Protein AF-A0AB38PL13-F1 (afdb_monomer)

Secondary structure (DSSP, 8-state):
-EEEEETTEEEEE-SSGGGS-HHHHHHHHHHHHHHHTTSS-HHHHHHHHHHHHTT-SS-GGG--THHHHHHHHTGGGGGGGEEEEEETTEEEEEEP---SS-S-SEETTEE---STTTT--HHHHHHHHHHHHHHHHHHHTT--TTHHHHHHHHHHHH-EE-SS-------HHHHHHHHHHHHHHHHHHHHSPEEETTEEE--GGGTS--TT--TT-TTSHHHHTTTT-

Radius of gyration: 21.11 Å; Cα contacts (8 Å, |Δi|>4): 269; chains: 1; bounding box: 60×45×52 Å

Mean predicted aligned error: 8.81 Å

pLDDT: mean 84.99, std 15.82, range [32.75, 97.5]

Sequence (229 aa):
MKEITYNNQKKEIPDSLEELSPKEYYRYLELVLMMNAGEISPFQMRCKLLSCLLGMKHSLLLCLGEIQEELLAQLPALDGFFDITSQEGMMVYDARLKTGRNLLPAYKEWKGPGDMLSGITFGQFIECMGVMAEMERAREQGNEEDIGELISSIGRLLYKKQGPQETGTPPFPVCFHAYIFFLAVWELIYSVPISTNGKDIDFSILFEKSGRGNAGDNTGWVGISYDVA

Solvent-accessible surface area (backbone atoms only — not comparable to full-atom values): 13209 Å² total; per-residue (Å²): 110,40,83,42,65,56,90,94,34,84,44,76,38,62,39,41,72,88,62,40,51,49,70,55,42,54,51,48,43,50,44,48,52,37,36,75,70,64,76,35,52,64,68,54,39,52,41,46,49,55,18,55,71,71,69,47,96,54,52,45,87,74,48,68,67,70,62,26,56,47,49,61,71,47,51,75,62,54,49,58,47,36,52,74,45,78,55,99,89,41,81,43,69,42,75,63,74,76,46,74,60,54,62,60,40,55,56,94,53,33,38,41,37,48,49,65,66,39,85,58,50,71,68,50,51,53,51,45,51,52,48,52,54,49,49,52,51,30,57,80,70,67,45,65,83,55,47,64,56,50,32,41,49,35,13,44,66,53,36,44,48,61,67,97,60,67,74,76,71,63,59,65,61,56,6,50,46,44,40,42,41,51,50,32,38,52,52,44,47,56,73,46,60,50,72,53,99,90,41,72,44,66,50,39,72,59,68,54,76,71,84,85,60,66,98,80,67,51,84,42,57,79,36,50,66,62,74,76,110

Nearest PDB structures (foldseek):
  7m5t-assembly1_A  TM=4.693E-01  e=9.436E+00  synthetic construct

Foldseek 3Di:
DDWADAPNDIDDFDQALVPDALVLNLVLLVLLVCCVVVVDPPLQSLQVSLCVRVVHPDGLVPDDDPRSVRSSVCSVSHLNQFDWDADPNDIDTHGDQADQFQNPCDDDQKGFAGGQCHPQDPVLLVVLVVLVVVLVVCVVVVNPVCNQVSLQSLQLSGIFGHDPDRDDTPPSSSSNSSNNNSVNSVVCLQPFFDDDPNDTHNNVVLVPPPPDDPPPPLSRPVSVVVVVD

Structure (mmCIF, N/CA/C/O backbone):
data_AF-A0AB38PL13-F1
#
_entry.id   AF-A0AB38PL13-F1
#
loop_
_atom_site.group_PDB
_atom_site.id
_atom_site.type_symbol
_atom_site.label_atom_id
_atom_site.label_alt_id
_atom_site.label_comp_id
_atom_site.label_asym_id
_atom_site.label_entity_id
_atom_site.label_seq_id
_atom_site.pdbx_PDB_ins_code
_atom_site.Cartn_x
_atom_site.Cartn_y
_atom_site.Cartn_z
_atom_site.occupancy
_atom_site.B_iso_or_equiv
_atom_site.auth_seq_id
_atom_site.auth_comp_id
_atom_site.auth_asym_id
_atom_site.auth_atom_id
_atom_site.pdbx_PDB_model_num
ATOM 1 N N . MET A 1 1 ? -4.642 -12.798 11.210 1.00 92.06 1 MET A N 1
ATOM 2 C CA . MET A 1 1 ? -5.904 -12.234 11.730 1.00 92.06 1 MET A CA 1
ATOM 3 C C . MET A 1 1 ? -5.707 -11.935 13.202 1.00 92.06 1 MET A C 1
ATOM 5 O O . MET A 1 1 ? -5.015 -12.693 13.878 1.00 92.06 1 MET A O 1
ATOM 9 N N . LYS A 1 2 ? -6.308 -10.859 13.706 1.00 92.94 2 LYS A N 1
ATOM 10 C CA . LYS A 1 2 ? -6.209 -10.415 15.098 1.00 92.94 2 LYS A CA 1
ATOM 11 C C . LYS A 1 2 ? -7.591 -10.129 15.663 1.00 92.94 2 LYS A C 1
ATOM 13 O O . LYS A 1 2 ? -8.412 -9.493 15.008 1.00 92.94 2 LYS A O 1
ATOM 18 N N . GLU A 1 3 ? -7.848 -10.609 16.875 1.00 95.62 3 GLU A N 1
ATOM 19 C CA . GLU A 1 3 ? -9.118 -10.382 17.561 1.00 95.62 3 GLU A CA 1
ATOM 20 C C . GLU A 1 3 ? -9.113 -9.020 18.270 1.00 95.62 3 GLU A C 1
ATOM 22 O O . GLU A 1 3 ? -8.193 -8.705 19.026 1.00 95.62 3 GLU A O 1
ATOM 27 N N . ILE A 1 4 ? -10.169 -8.237 18.065 1.00 95.19 4 ILE A N 1
ATOM 28 C CA . ILE A 1 4 ? -10.442 -6.982 18.767 1.00 95.19 4 ILE A CA 1
ATOM 29 C C . ILE A 1 4 ? -11.849 -7.001 19.371 1.00 95.19 4 ILE A C 1
ATOM 31 O O . ILE A 1 4 ? -12.702 -7.807 18.986 1.00 95.19 4 ILE A O 1
ATOM 35 N N . THR A 1 5 ? -12.117 -6.082 20.294 1.00 93.12 5 THR A N 1
ATOM 36 C CA . THR A 1 5 ? -13.473 -5.831 20.796 1.00 93.12 5 THR A CA 1
ATOM 37 C C . THR A 1 5 ? -14.085 -4.640 20.061 1.00 93.12 5 THR A C 1
ATOM 39 O O . THR A 1 5 ? -13.460 -3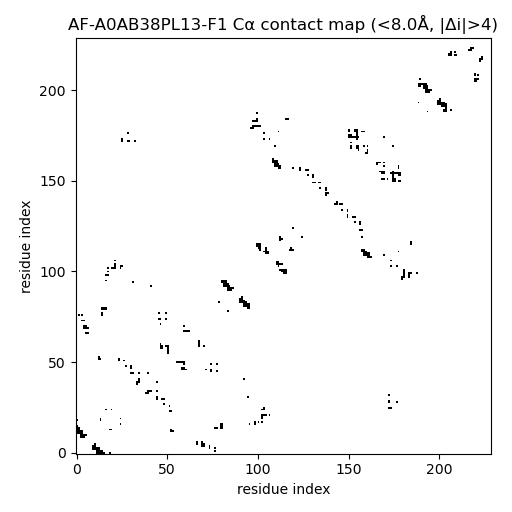.586 19.972 1.00 93.12 5 THR A O 1
ATOM 42 N N . TYR A 1 6 ? -15.299 -4.817 19.540 1.00 90.94 6 TYR A N 1
ATOM 43 C CA . TYR A 1 6 ? -16.124 -3.755 18.971 1.00 90.94 6 TYR A CA 1
ATOM 44 C C . TYR A 1 6 ? -17.591 -3.958 19.365 1.00 90.94 6 TYR A C 1
ATOM 46 O O . TYR A 1 6 ? -18.186 -4.994 19.056 1.00 90.94 6 TYR A O 1
ATOM 54 N N . ASN A 1 7 ? -18.182 -2.958 20.018 1.00 87.44 7 ASN A N 1
ATOM 55 C CA . ASN A 1 7 ? -19.547 -2.968 20.535 1.00 87.44 7 ASN A CA 1
ATOM 56 C C . ASN A 1 7 ? -19.803 -4.182 21.448 1.00 87.44 7 ASN A C 1
ATOM 58 O O . ASN A 1 7 ? -20.783 -4.911 21.268 1.00 87.44 7 ASN A O 1
ATOM 62 N N . ASN A 1 8 ? -18.876 -4.441 22.381 1.00 83.44 8 ASN A N 1
ATOM 63 C CA . ASN A 1 8 ? -18.875 -5.607 23.277 1.00 83.44 8 ASN A CA 1
ATOM 64 C C . ASN A 1 8 ? -18.881 -6.978 22.567 1.00 83.44 8 ASN A C 1
ATOM 66 O O . ASN A 1 8 ? -19.199 -8.000 23.176 1.00 83.44 8 ASN A O 1
ATOM 70 N N . GLN A 1 9 ? -18.528 -7.025 21.280 1.00 89.62 9 GLN A N 1
ATOM 71 C CA . GLN A 1 9 ? -18.389 -8.259 20.512 1.00 89.62 9 GLN A CA 1
ATOM 72 C C . GLN A 1 9 ? -16.948 -8.456 20.064 1.00 89.62 9 GLN A C 1
ATOM 74 O O . GLN A 1 9 ? -16.256 -7.501 19.714 1.00 89.62 9 GLN A O 1
ATOM 79 N N . LYS A 1 10 ? -16.514 -9.715 20.015 1.00 94.00 10 LYS A N 1
ATOM 80 C CA . LYS A 1 10 ? -15.242 -10.079 19.395 1.00 94.00 10 LYS A CA 1
ATOM 81 C C . LYS A 1 10 ? -15.364 -10.017 17.876 1.00 94.00 10 LYS A C 1
ATOM 83 O O . LYS A 1 10 ? -16.322 -10.540 17.300 1.00 94.00 10 LYS A O 1
ATOM 88 N N . LYS A 1 11 ? -14.414 -9.342 17.239 1.00 94.94 11 LYS A N 1
ATOM 89 C CA . LYS A 1 11 ? -14.285 -9.219 15.785 1.00 94.94 11 LYS A CA 1
ATOM 90 C C . LYS A 1 11 ? -12.859 -9.559 15.393 1.00 94.94 11 LYS A C 1
ATOM 92 O O . LYS A 1 11 ? -11.929 -9.155 16.080 1.00 94.94 11 LYS A O 1
ATOM 97 N N . GLU A 1 12 ? -12.696 -10.263 14.285 1.00 95.62 12 GLU A N 1
ATOM 98 C CA . GLU A 1 12 ? -11.381 -10.485 13.695 1.00 95.62 12 GLU A CA 1
ATOM 99 C C . GLU A 1 12 ? -11.117 -9.435 12.619 1.00 95.62 12 GLU A C 1
ATOM 101 O O . GLU A 1 12 ? -11.989 -9.147 11.798 1.00 95.62 12 GLU A O 1
ATOM 106 N N . ILE A 1 13 ? -9.910 -8.878 12.626 1.00 96.12 13 ILE A N 1
ATOM 107 C CA . ILE A 1 13 ? -9.406 -7.982 11.586 1.00 96.12 13 ILE A CA 1
ATOM 108 C C . ILE A 1 13 ? -8.089 -8.527 11.009 1.00 96.12 13 ILE A C 1
ATOM 110 O O . ILE A 1 13 ? -7.399 -9.295 11.688 1.00 96.12 13 ILE A O 1
ATOM 114 N N . PRO A 1 14 ? -7.717 -8.144 9.779 1.00 96.25 14 PRO A N 1
ATOM 115 C CA . PRO A 1 14 ? -6.387 -8.401 9.230 1.00 96.25 14 PRO A CA 1
ATOM 116 C C . PRO A 1 14 ? -5.269 -7.848 10.132 1.00 96.25 14 PRO A C 1
ATOM 118 O O . PRO A 1 14 ? -5.385 -6.735 10.644 1.00 96.25 14 PRO A O 1
ATOM 121 N N . ASP A 1 15 ? -4.196 -8.619 10.314 1.00 92.94 15 ASP A N 1
ATOM 122 C CA . ASP A 1 15 ? -3.007 -8.253 11.112 1.00 92.94 15 ASP A CA 1
ATOM 123 C C . ASP A 1 15 ? -1.818 -7.815 10.234 1.00 92.94 15 ASP A C 1
ATOM 125 O O . ASP A 1 15 ? -0.844 -7.238 10.714 1.00 92.94 15 ASP A O 1
ATOM 129 N N . SER A 1 16 ? -1.888 -8.075 8.926 1.00 92.06 16 SER A N 1
ATOM 130 C CA . SER A 1 16 ? -0.852 -7.711 7.958 1.00 92.06 16 SER A CA 1
ATOM 131 C C . SER A 1 16 ? -1.453 -7.324 6.605 1.00 92.06 16 SER A C 1
ATOM 133 O O . SER A 1 16 ? -2.630 -7.570 6.332 1.00 92.06 16 SER A O 1
ATOM 135 N N . LEU A 1 17 ? -0.633 -6.730 5.730 1.00 92.62 17 LEU A N 1
ATOM 136 C CA . LEU A 1 17 ? -1.045 -6.364 4.368 1.00 92.62 17 LEU A CA 1
ATOM 137 C C . LEU A 1 17 ? -1.529 -7.567 3.554 1.00 92.62 17 LEU A C 1
ATOM 139 O O . LEU A 1 17 ? -2.471 -7.437 2.781 1.00 92.62 17 LEU A O 1
ATOM 143 N N . GLU A 1 18 ? -0.895 -8.726 3.730 1.00 91.25 18 GLU A N 1
ATOM 144 C CA . GLU A 1 18 ? -1.172 -9.938 2.946 1.00 91.25 18 GLU A CA 1
ATOM 145 C C . GLU A 1 18 ? -2.524 -10.574 3.277 1.00 91.25 18 GLU A C 1
ATOM 147 O O . GLU A 1 18 ? -3.034 -11.387 2.508 1.00 91.25 18 GLU A O 1
ATOM 152 N N . GLU A 1 19 ? -3.110 -10.194 4.411 1.00 94.00 19 GLU A N 1
ATOM 153 C CA . GLU A 1 19 ? -4.439 -10.626 4.836 1.00 94.00 19 GLU A CA 1
ATOM 154 C C . GLU A 1 19 ? -5.555 -9.699 4.335 1.00 94.00 19 GLU A C 1
ATOM 156 O O . GLU A 1 19 ? -6.731 -10.045 4.448 1.00 94.00 19 GLU A O 1
ATOM 161 N N . LEU A 1 20 ? -5.217 -8.530 3.776 1.00 95.12 20 LEU A N 1
ATOM 162 C CA . LEU A 1 20 ? -6.203 -7.618 3.206 1.00 95.12 20 LEU A CA 1
ATOM 163 C C . LEU A 1 20 ? -6.782 -8.202 1.915 1.00 95.12 20 LEU A C 1
ATOM 165 O O . LEU A 1 20 ? -6.060 -8.625 1.011 1.00 95.12 20 LEU A O 1
ATOM 169 N N . SER A 1 21 ? -8.103 -8.129 1.765 1.00 93.88 21 SER A N 1
ATOM 170 C CA . SER A 1 21 ? -8.720 -8.323 0.454 1.00 93.88 21 SER A CA 1
ATOM 171 C C . SER A 1 21 ? -8.281 -7.213 -0.517 1.00 93.88 21 SER A C 1
ATOM 173 O O . SER A 1 21 ? -7.987 -6.097 -0.080 1.00 93.88 21 SER A O 1
ATOM 175 N N . PRO A 1 22 ? -8.334 -7.424 -1.848 1.00 94.69 22 PRO A N 1
ATOM 176 C CA . PRO A 1 22 ? -7.968 -6.384 -2.817 1.00 94.69 22 PRO A CA 1
ATOM 177 C C . PRO A 1 22 ? -8.734 -5.065 -2.633 1.00 94.69 22 PRO A C 1
ATOM 179 O O . PRO A 1 22 ? -8.213 -3.981 -2.887 1.00 94.69 22 PRO A O 1
ATOM 182 N N . LYS A 1 23 ? -9.983 -5.140 -2.151 1.00 94.06 23 LYS A N 1
ATOM 183 C CA . LYS A 1 23 ? -10.803 -3.963 -1.845 1.00 94.06 23 LYS A CA 1
ATOM 184 C C . LYS A 1 23 ? -10.277 -3.202 -0.625 1.00 94.06 23 LYS A C 1
ATOM 186 O O . LYS A 1 23 ? -10.226 -1.974 -0.656 1.00 94.06 23 LYS A O 1
ATOM 191 N N . GLU A 1 24 ? -9.920 -3.912 0.440 1.00 95.56 24 GLU A N 1
ATOM 192 C CA . GLU A 1 24 ? -9.360 -3.309 1.653 1.00 95.56 24 GLU A CA 1
ATOM 193 C C . GLU A 1 24 ? -7.959 -2.761 1.394 1.00 95.56 24 GLU A C 1
ATOM 195 O O . GLU A 1 24 ? -7.660 -1.650 1.820 1.00 95.56 24 GLU A O 1
ATOM 200 N N . TYR A 1 25 ? -7.139 -3.474 0.620 1.00 96.75 25 TYR A N 1
ATOM 201 C CA . TYR A 1 25 ? -5.817 -3.016 0.212 1.00 96.75 25 TYR A CA 1
ATOM 202 C C . TYR A 1 25 ? -5.882 -1.758 -0.662 1.00 96.75 25 TYR A C 1
ATOM 204 O O . TYR A 1 25 ? -5.165 -0.795 -0.404 1.00 96.75 25 TYR A O 1
ATOM 212 N N . TYR A 1 26 ? -6.804 -1.688 -1.629 1.00 96.62 26 TYR A N 1
ATOM 213 C CA . TYR A 1 26 ? -7.026 -0.452 -2.386 1.00 96.62 26 TYR A CA 1
ATOM 214 C C . TYR A 1 26 ? -7.368 0.724 -1.458 1.00 96.62 26 TYR A C 1
ATOM 216 O O . TYR A 1 26 ? -6.830 1.819 -1.611 1.00 96.62 26 TYR A O 1
ATOM 224 N N . ARG A 1 27 ? -8.223 0.493 -0.453 1.00 96.00 27 ARG A N 1
ATOM 225 C CA . ARG A 1 27 ? -8.560 1.522 0.537 1.00 96.00 27 ARG A CA 1
ATOM 226 C C . ARG A 1 27 ? -7.366 1.894 1.417 1.00 96.00 27 ARG A C 1
ATOM 228 O O . ARG A 1 27 ? -7.208 3.065 1.745 1.00 96.00 27 ARG A O 1
ATOM 235 N N . TYR A 1 28 ? -6.530 0.926 1.781 1.00 97.25 28 TYR A N 1
ATOM 236 C CA . TYR A 1 28 ? -5.279 1.161 2.494 1.00 97.25 28 TYR A CA 1
ATOM 237 C C . TYR A 1 28 ? -4.355 2.089 1.694 1.00 97.25 28 TYR A C 1
ATOM 239 O O . TYR A 1 28 ? -3.900 3.088 2.240 1.00 97.25 28 TYR A O 1
ATOM 247 N N . LEU A 1 29 ? -4.169 1.844 0.392 1.00 97.44 29 LEU A N 1
ATOM 248 C CA . LEU A 1 29 ? -3.355 2.698 -0.483 1.00 97.44 29 LEU A CA 1
ATOM 249 C C . LEU A 1 29 ? -3.866 4.138 -0.553 1.00 97.44 29 LEU A C 1
ATOM 251 O O . LEU A 1 29 ? -3.065 5.065 -0.504 1.00 97.44 29 LEU A O 1
ATOM 255 N N . GLU A 1 30 ? -5.184 4.345 -0.628 1.00 97.06 30 GLU A N 1
ATOM 256 C CA . GLU A 1 30 ? -5.756 5.697 -0.565 1.00 97.06 30 GLU A CA 1
ATOM 257 C C . GLU A 1 30 ? -5.371 6.403 0.742 1.00 97.06 30 GLU A C 1
ATOM 259 O O . GLU A 1 30 ? -4.975 7.564 0.718 1.00 97.06 30 GLU A O 1
ATOM 264 N N . LEU A 1 31 ? -5.443 5.704 1.879 1.00 97.12 31 LEU A N 1
ATOM 265 C CA . LEU A 1 31 ? -5.064 6.273 3.174 1.00 97.12 31 LEU A CA 1
ATOM 266 C C . LEU A 1 31 ? -3.562 6.566 3.266 1.00 97.12 31 LEU A C 1
ATOM 268 O O . LEU A 1 31 ? -3.193 7.599 3.817 1.00 97.12 31 LEU A O 1
ATOM 272 N N . VAL A 1 32 ? -2.712 5.701 2.709 1.00 96.69 32 VAL A N 1
ATOM 273 C CA . VAL A 1 32 ? -1.262 5.938 2.628 1.00 96.69 32 VAL A CA 1
ATOM 274 C C . VAL A 1 32 ? -0.966 7.185 1.807 1.00 96.69 32 VAL A C 1
ATOM 276 O O . VAL A 1 32 ? -0.194 8.030 2.244 1.00 96.69 32 VAL A O 1
ATOM 279 N N . LEU A 1 33 ? -1.604 7.337 0.646 1.00 95.75 33 LEU A N 1
ATOM 280 C CA . LEU A 1 33 ? -1.422 8.510 -0.207 1.00 95.75 33 LEU A CA 1
ATOM 281 C C . LEU A 1 33 ? -1.844 9.801 0.505 1.00 95.75 33 LEU A C 1
ATOM 283 O O . LEU A 1 33 ? -1.098 10.775 0.476 1.00 95.75 33 LEU A O 1
ATOM 287 N N . MET A 1 34 ? -2.982 9.790 1.206 1.00 96.50 34 MET A N 1
ATOM 288 C CA . MET A 1 34 ? -3.416 10.927 2.030 1.00 96.50 34 MET A CA 1
ATOM 289 C C . MET A 1 34 ? -2.423 11.231 3.163 1.00 96.50 34 MET A C 1
ATOM 291 O O . MET A 1 34 ? -2.182 12.396 3.474 1.00 96.50 34 MET A O 1
ATOM 295 N N . MET A 1 35 ? -1.854 10.200 3.798 1.00 95.31 35 MET A N 1
ATOM 296 C CA . MET A 1 35 ? -0.867 10.380 4.867 1.00 95.31 35 MET A CA 1
ATOM 297 C C . MET A 1 35 ? 0.436 10.976 4.324 1.00 95.31 35 MET A C 1
ATOM 299 O O . MET A 1 35 ? 0.947 11.937 4.891 1.00 95.31 35 MET A O 1
ATOM 303 N N . ASN A 1 36 ? 0.927 10.468 3.191 1.00 91.50 36 ASN A N 1
ATOM 304 C CA . ASN A 1 36 ? 2.137 10.959 2.529 1.00 91.50 36 ASN A CA 1
ATOM 305 C C . ASN A 1 36 ? 1.982 12.400 2.021 1.00 91.50 36 ASN A C 1
ATOM 307 O O . ASN A 1 36 ? 2.941 13.162 2.045 1.00 91.50 36 ASN A O 1
ATOM 311 N N . ALA A 1 37 ? 0.774 12.789 1.604 1.00 91.50 37 ALA A N 1
ATOM 312 C CA . ALA A 1 37 ? 0.447 14.165 1.231 1.00 91.50 37 ALA A CA 1
ATOM 313 C C . ALA A 1 37 ? 0.284 15.110 2.442 1.00 91.50 37 ALA A C 1
ATOM 315 O O . ALA A 1 37 ? 0.024 16.299 2.268 1.00 91.50 37 ALA A O 1
ATOM 316 N N . GLY A 1 38 ? 0.395 14.602 3.676 1.00 93.75 38 GLY A N 1
ATOM 317 C CA . GLY A 1 38 ? 0.190 15.379 4.900 1.00 93.75 38 GLY A CA 1
ATOM 318 C C . GLY A 1 38 ? -1.272 15.751 5.172 1.00 93.75 38 GLY A C 1
ATOM 319 O O . GLY A 1 38 ? -1.547 16.530 6.083 1.00 93.75 38 GLY A O 1
ATOM 320 N N . GLU A 1 39 ? -2.226 15.194 4.419 1.00 96.44 39 GLU A N 1
ATOM 321 C CA . GLU A 1 39 ? -3.659 15.459 4.593 1.00 96.44 39 GLU A CA 1
ATOM 322 C C . GLU A 1 39 ? -4.217 14.802 5.859 1.00 96.44 39 GLU A C 1
ATOM 324 O O . GLU A 1 39 ? -5.188 15.289 6.446 1.00 96.44 39 GLU A O 1
ATOM 329 N N . ILE A 1 40 ? -3.629 13.672 6.267 1.00 95.69 40 ILE A N 1
ATOM 330 C CA . ILE A 1 40 ? -3.992 12.961 7.492 1.00 95.69 40 ILE A CA 1
ATOM 331 C C . ILE A 1 40 ? -2.753 12.575 8.295 1.00 95.69 40 ILE A C 1
ATOM 333 O O . ILE A 1 40 ? -1.736 12.168 7.745 1.00 95.69 40 ILE A O 1
ATOM 337 N N . SER A 1 41 ? -2.857 12.644 9.620 1.00 94.69 41 SER A N 1
ATOM 338 C CA . SER A 1 41 ? -1.810 12.140 10.511 1.00 94.69 41 SER A CA 1
ATOM 339 C C . SER A 1 41 ? -1.819 10.607 10.587 1.00 94.69 41 SER A C 1
ATOM 341 O O . SER A 1 41 ? -2.858 9.987 10.326 1.00 94.69 41 SER A O 1
ATOM 343 N N . PRO A 1 42 ? -0.734 9.965 11.058 1.00 94.25 42 PRO A N 1
ATOM 344 C CA . PRO A 1 42 ? -0.731 8.519 11.280 1.00 94.25 42 PRO A CA 1
ATOM 345 C C . PRO A 1 42 ? -1.839 8.042 12.227 1.00 94.25 42 PRO A C 1
ATOM 347 O O . PRO A 1 42 ? -2.455 6.998 12.015 1.00 94.25 42 PRO A O 1
ATOM 350 N N . PHE A 1 43 ? -2.180 8.843 13.240 1.00 94.44 43 PHE A N 1
ATOM 351 C CA . PHE A 1 43 ? -3.322 8.565 14.112 1.00 94.44 43 PHE A CA 1
ATOM 352 C C . PHE A 1 43 ? -4.649 8.559 13.338 1.00 94.44 43 PHE A C 1
ATOM 354 O O . PHE A 1 43 ? -5.452 7.632 13.472 1.00 94.44 43 PHE A O 1
ATOM 361 N N . GLN A 1 44 ? -4.880 9.566 12.490 1.00 95.00 44 GLN A N 1
ATOM 362 C CA . GLN A 1 44 ? -6.081 9.637 11.656 1.00 95.00 44 GLN A CA 1
ATOM 363 C C . GLN A 1 44 ? -6.126 8.505 10.623 1.00 95.00 44 GLN A C 1
ATOM 365 O O . GLN A 1 44 ? -7.204 7.954 10.389 1.00 95.00 44 GLN A O 1
ATOM 370 N N . MET A 1 45 ? -4.981 8.126 10.047 1.00 95.19 45 MET A N 1
ATOM 371 C CA . MET A 1 45 ? -4.860 6.967 9.163 1.00 95.19 45 MET A CA 1
ATOM 372 C C . MET A 1 45 ? -5.282 5.685 9.882 1.00 95.19 45 MET A C 1
ATOM 374 O O . MET A 1 45 ? -6.163 4.986 9.385 1.00 95.19 45 MET A O 1
ATOM 378 N N . ARG A 1 46 ? -4.740 5.408 11.076 1.00 95.44 46 ARG A N 1
ATOM 379 C CA . ARG A 1 46 ? -5.118 4.236 11.888 1.00 95.44 46 ARG A CA 1
ATOM 380 C C . ARG A 1 46 ? -6.609 4.228 12.215 1.00 95.44 46 ARG A C 1
ATOM 382 O O . ARG A 1 46 ? -7.267 3.204 12.053 1.00 95.44 46 ARG A O 1
ATOM 389 N N . CYS A 1 47 ? -7.172 5.378 12.585 1.00 95.56 47 CYS A N 1
ATOM 390 C CA . CYS A 1 47 ? -8.603 5.487 12.860 1.00 95.56 47 CYS A CA 1
ATOM 391 C C . CYS A 1 47 ? -9.458 5.159 11.627 1.00 95.56 47 CYS A C 1
ATOM 393 O O . CYS A 1 47 ? -10.425 4.397 11.704 1.00 95.56 47 CYS A O 1
ATOM 395 N N . LYS A 1 48 ? -9.101 5.723 10.467 1.00 95.69 48 LYS A N 1
ATOM 396 C CA . LYS A 1 48 ? -9.802 5.468 9.203 1.00 95.69 48 LYS A CA 1
ATOM 397 C C . LYS A 1 48 ? -9.651 4.013 8.764 1.00 95.69 48 LYS A C 1
ATOM 399 O O . LYS A 1 48 ? -10.644 3.435 8.328 1.00 95.69 48 LYS A O 1
ATOM 404 N N . LEU A 1 49 ? -8.465 3.422 8.913 1.00 96.06 49 LEU A N 1
ATOM 405 C CA . LEU A 1 49 ? -8.201 2.026 8.572 1.00 96.06 49 LEU A CA 1
ATOM 406 C C . LEU A 1 49 ? -9.048 1.083 9.429 1.00 96.06 49 LEU A C 1
ATOM 408 O O . LEU A 1 49 ? -9.794 0.288 8.868 1.00 96.06 49 LEU A O 1
ATOM 412 N N . LEU A 1 50 ? -9.035 1.238 10.759 1.00 96.38 50 LEU A N 1
ATOM 413 C CA . LEU A 1 50 ? -9.854 0.420 11.662 1.00 96.38 50 LEU A CA 1
ATOM 414 C C . LEU A 1 50 ? -11.346 0.517 11.315 1.00 96.38 50 LEU A C 1
ATOM 416 O O . LEU A 1 50 ? -12.042 -0.493 11.243 1.00 96.38 50 LEU A O 1
ATOM 420 N N . SER A 1 51 ? -11.821 1.730 11.016 1.00 95.00 51 SER A N 1
ATOM 421 C CA . SER A 1 51 ? -13.209 1.950 10.590 1.00 95.00 51 SER A CA 1
ATOM 422 C C . SER A 1 51 ? -13.543 1.191 9.300 1.00 95.00 51 SER A C 1
ATOM 424 O O . SER A 1 51 ? -14.634 0.635 9.175 1.00 95.00 51 SER A O 1
ATOM 426 N N . CYS A 1 52 ? -12.605 1.147 8.345 1.00 94.06 52 CYS A N 1
ATOM 427 C CA . CYS A 1 52 ? -12.771 0.413 7.090 1.00 94.06 52 CYS A CA 1
ATOM 428 C C . CYS A 1 52 ? -12.800 -1.104 7.319 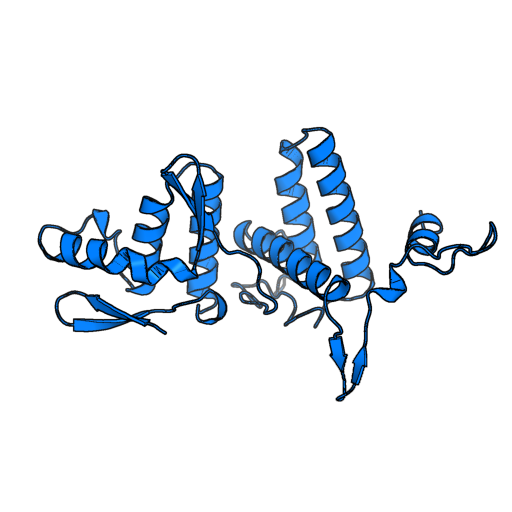1.00 94.06 52 CYS A C 1
ATOM 430 O O . CYS A 1 52 ? -13.694 -1.761 6.789 1.00 94.06 52 CYS A O 1
ATOM 432 N N . LEU A 1 53 ? -11.882 -1.638 8.132 1.00 95.38 53 LEU A N 1
ATOM 433 C CA . LEU A 1 53 ? -11.802 -3.073 8.446 1.00 95.38 53 LEU A CA 1
ATOM 434 C C . LEU A 1 53 ? -13.035 -3.570 9.215 1.00 95.38 53 LEU A C 1
ATOM 436 O O . LEU A 1 53 ? -13.463 -4.705 9.043 1.00 95.38 53 LEU A O 1
ATOM 440 N N . LEU A 1 54 ? -13.663 -2.703 10.012 1.00 94.06 54 LEU A N 1
ATOM 441 C CA . LEU A 1 54 ? -14.918 -3.010 10.706 1.00 94.06 54 LEU A CA 1
ATOM 442 C C . LEU A 1 54 ? -16.175 -2.791 9.851 1.00 94.06 54 LEU A C 1
ATOM 444 O O . LEU A 1 54 ? -17.289 -2.995 10.335 1.00 94.06 54 LEU A O 1
ATOM 448 N N . GLY A 1 55 ? -16.031 -2.360 8.593 1.00 91.94 55 GLY A N 1
ATOM 449 C CA . GLY A 1 55 ? -17.163 -2.087 7.705 1.00 91.94 55 GLY A CA 1
ATOM 450 C C . GLY A 1 55 ? -18.042 -0.919 8.168 1.00 91.94 55 GLY A C 1
ATOM 451 O O . GLY A 1 55 ? -19.233 -0.868 7.848 1.00 91.94 55 GLY A O 1
ATOM 452 N N . MET A 1 56 ? -17.485 0.019 8.938 1.00 91.38 56 MET A N 1
ATOM 453 C CA . MET A 1 56 ? -18.216 1.176 9.449 1.00 91.38 56 MET A CA 1
ATOM 454 C C . MET A 1 56 ? -18.545 2.155 8.315 1.00 91.38 56 MET A C 1
ATOM 456 O O . MET A 1 56 ? -17.739 2.405 7.420 1.00 91.38 56 MET A O 1
ATOM 460 N N . LYS A 1 57 ? -19.734 2.771 8.370 1.00 84.56 57 LYS A N 1
ATOM 461 C CA . LYS A 1 57 ? -20.151 3.800 7.394 1.00 84.56 57 LYS A CA 1
ATOM 462 C C . LYS A 1 57 ? -19.413 5.129 7.567 1.00 84.56 57 LYS A C 1
ATOM 464 O O . LYS A 1 57 ? -19.314 5.914 6.627 1.00 84.56 57 LYS A O 1
ATOM 469 N N . HIS A 1 58 ? -18.938 5.391 8.778 1.00 81.69 58 HIS A N 1
ATOM 470 C CA . HIS A 1 58 ? -18.323 6.645 9.186 1.00 81.69 58 HIS A CA 1
ATOM 471 C C . HIS A 1 58 ? -17.039 6.359 9.964 1.00 81.69 58 HIS A C 1
ATOM 473 O O . HIS A 1 58 ? -16.866 5.265 10.498 1.00 81.69 58 HIS A O 1
ATOM 479 N N . SER A 1 59 ? -16.147 7.350 10.021 1.00 82.62 59 SER A N 1
ATOM 480 C CA . SER A 1 59 ? -14.937 7.275 10.845 1.00 82.62 59 SER A CA 1
ATOM 481 C C . SER A 1 59 ? -15.301 7.001 12.302 1.00 82.62 59 SER A C 1
ATOM 483 O O . SER A 1 59 ? -16.230 7.623 12.816 1.00 82.62 59 SER A O 1
ATOM 485 N N . LEU A 1 60 ? -14.521 6.168 12.989 1.00 89.56 60 LEU A N 1
ATOM 486 C CA . LEU A 1 60 ? -14.652 5.939 14.429 1.00 89.56 60 LEU A CA 1
ATOM 487 C C . LEU A 1 60 ? -14.526 7.226 15.248 1.00 89.56 60 LEU A C 1
ATOM 489 O O . LEU A 1 60 ? -15.051 7.309 16.349 1.00 89.56 60 LEU A O 1
ATOM 493 N N . LEU A 1 61 ? -13.885 8.265 14.697 1.00 88.38 61 LEU A N 1
ATOM 494 C CA . LEU A 1 61 ? -13.811 9.582 15.339 1.00 88.38 61 LEU A CA 1
ATOM 495 C C . LEU A 1 61 ? -15.177 10.281 15.446 1.00 88.38 61 LEU A C 1
ATOM 497 O O . LEU A 1 61 ? -15.295 11.265 16.165 1.00 88.38 61 LEU A O 1
ATOM 501 N N . LEU A 1 62 ? -16.185 9.796 14.717 1.00 87.38 62 LEU A N 1
ATOM 502 C CA . LEU A 1 62 ? -17.570 10.263 14.788 1.00 87.38 62 LEU A CA 1
ATOM 503 C C . LEU A 1 62 ? -18.433 9.391 15.715 1.00 87.38 62 LEU A C 1
ATOM 505 O O . LEU A 1 62 ? -19.614 9.685 15.895 1.00 87.38 62 LEU A O 1
ATOM 509 N N . CYS A 1 63 ? -17.879 8.315 16.284 1.00 86.38 63 CYS A N 1
ATOM 510 C CA . CYS A 1 63 ? -18.542 7.570 17.349 1.00 86.38 63 CYS A CA 1
ATOM 511 C C . CYS A 1 63 ? -18.589 8.415 18.626 1.00 86.38 63 CYS A C 1
ATOM 513 O O . CYS A 1 63 ? -17.728 9.260 18.851 1.00 86.38 63 CYS A O 1
ATOM 515 N N . LEU A 1 64 ? -19.602 8.178 19.460 1.00 81.50 64 LEU A N 1
ATOM 516 C CA . LEU A 1 64 ? -19.801 8.901 20.713 1.00 81.50 64 LEU A CA 1
ATOM 517 C C . LEU A 1 64 ? -19.554 7.979 21.909 1.00 81.50 64 LEU A C 1
ATOM 519 O O . LEU A 1 64 ? -19.961 6.815 21.889 1.00 81.50 64 LEU A O 1
ATOM 523 N N . GLY A 1 65 ? -18.948 8.538 22.958 1.00 86.12 65 GLY A N 1
ATOM 524 C CA . GLY A 1 65 ? -18.825 7.908 24.272 1.00 86.12 65 GLY A CA 1
ATOM 525 C C . GLY A 1 65 ? -18.002 6.620 24.266 1.00 86.12 65 GLY A C 1
ATOM 526 O O . GLY A 1 65 ? -16.970 6.528 23.604 1.00 86.12 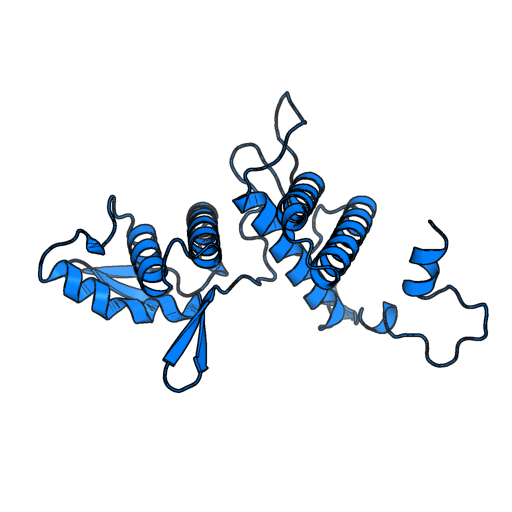65 GLY A O 1
ATOM 527 N N . GLU A 1 66 ? -18.491 5.616 24.991 1.00 88.25 66 GLU A N 1
ATOM 528 C CA . GLU A 1 66 ? -17.783 4.361 25.288 1.00 88.25 66 GLU A CA 1
ATOM 529 C C . GLU A 1 66 ? -17.318 3.601 24.035 1.00 88.25 66 GLU A C 1
ATOM 531 O O . GLU A 1 66 ? -16.243 3.010 24.033 1.00 88.25 66 GLU A O 1
ATOM 536 N N . ILE A 1 67 ? -18.078 3.662 22.935 1.00 87.75 67 ILE A N 1
ATOM 537 C CA . ILE A 1 67 ? -17.710 2.987 21.677 1.00 87.75 67 ILE A CA 1
ATOM 538 C C . ILE A 1 67 ? -16.441 3.601 21.077 1.00 87.75 67 ILE A C 1
ATOM 540 O O . ILE A 1 67 ? -15.611 2.892 20.509 1.00 87.75 67 ILE A O 1
ATOM 544 N N . GLN A 1 68 ? -16.286 4.922 21.178 1.00 92.81 68 GLN A N 1
ATOM 545 C CA . GLN A 1 68 ? -15.095 5.591 20.671 1.00 92.81 68 GLN A CA 1
ATOM 546 C C . GLN A 1 68 ? -13.872 5.214 21.508 1.00 92.81 68 GLN A C 1
ATOM 548 O O . GLN A 1 68 ? -12.835 4.881 20.941 1.00 92.81 68 GLN A O 1
ATOM 553 N N . GLU A 1 69 ? -13.997 5.226 22.836 1.00 92.25 69 GLU A N 1
ATOM 554 C CA . GLU A 1 69 ? -12.916 4.846 23.751 1.00 92.25 69 GLU A CA 1
ATOM 555 C C . GLU A 1 69 ? -12.487 3.387 23.554 1.00 92.25 69 GLU A C 1
ATOM 557 O O . GLU A 1 69 ? -11.290 3.110 23.455 1.00 92.25 69 GLU A O 1
ATOM 562 N N . GLU A 1 70 ? -13.451 2.472 23.400 1.00 93.12 70 GLU A N 1
ATOM 563 C CA . GLU A 1 70 ? -13.193 1.063 23.098 1.00 93.12 70 GLU A CA 1
ATOM 564 C C . GLU A 1 70 ? -12.380 0.921 21.807 1.00 93.12 70 GLU A C 1
ATOM 566 O O . GLU A 1 70 ? -11.330 0.283 21.809 1.00 93.12 70 GLU A O 1
ATOM 571 N N . LEU A 1 71 ? -12.808 1.560 20.714 1.00 94.38 71 LEU A N 1
ATOM 572 C CA . LEU A 1 71 ? -12.116 1.474 19.426 1.00 94.38 71 LEU A CA 1
ATOM 573 C C . LEU A 1 71 ? -10.733 2.136 19.443 1.00 94.38 71 LEU A C 1
ATOM 575 O O . LEU A 1 71 ? -9.801 1.620 18.824 1.00 94.38 71 LEU A O 1
ATOM 579 N N . LEU A 1 72 ? -10.573 3.253 20.157 1.00 95.38 72 LEU A N 1
ATOM 580 C CA . LEU A 1 72 ? -9.275 3.908 20.318 1.00 95.38 72 LEU A CA 1
ATOM 581 C C . LEU A 1 72 ? -8.284 3.016 21.079 1.00 95.38 72 LEU A C 1
ATOM 583 O O . LEU A 1 72 ? -7.113 2.949 20.702 1.00 95.38 72 LEU A O 1
ATOM 587 N N . ALA A 1 73 ? -8.748 2.272 22.086 1.00 94.88 73 ALA A N 1
ATOM 588 C CA . ALA A 1 73 ? -7.923 1.307 22.811 1.00 94.88 73 ALA A CA 1
ATOM 589 C C . ALA A 1 73 ? -7.463 0.127 21.932 1.00 94.88 73 ALA A C 1
ATOM 591 O O . ALA A 1 73 ? -6.442 -0.492 22.227 1.00 94.88 73 ALA A O 1
ATOM 592 N N . GLN A 1 74 ? -8.170 -0.161 20.832 1.00 95.31 74 GLN A N 1
ATOM 593 C CA . GLN A 1 74 ? -7.816 -1.221 19.881 1.00 95.31 74 GLN A CA 1
ATOM 594 C C . GLN A 1 74 ? -6.832 -0.775 18.795 1.00 95.31 74 GLN A C 1
ATOM 596 O O . GLN A 1 74 ? -6.377 -1.614 18.020 1.00 95.31 74 GLN A O 1
ATOM 601 N N . LEU A 1 75 ? -6.460 0.509 18.702 1.00 95.12 75 LEU A N 1
ATOM 602 C CA . LEU A 1 75 ? -5.541 0.971 17.655 1.00 95.12 75 LEU A CA 1
ATOM 603 C C . LEU A 1 75 ? -4.212 0.197 17.585 1.00 95.12 75 LEU A C 1
ATOM 605 O O . LEU A 1 75 ? -3.748 0.003 16.456 1.00 95.12 75 LEU A O 1
ATOM 609 N N . PRO A 1 76 ? -3.585 -0.268 18.691 1.00 94.94 76 PRO A N 1
ATOM 610 C CA . PRO A 1 76 ? -2.377 -1.107 18.635 1.00 94.94 76 PRO A CA 1
ATOM 611 C C . PRO A 1 76 ? -2.559 -2.418 17.856 1.00 94.94 76 PRO A C 1
ATOM 613 O O . PRO A 1 76 ? -1.594 -3.046 17.426 1.00 94.94 76 PRO A O 1
ATOM 616 N N . ALA A 1 77 ? -3.802 -2.845 17.611 1.00 95.06 77 ALA A N 1
ATOM 617 C CA . ALA A 1 77 ? -4.073 -3.967 16.724 1.00 95.06 77 ALA A CA 1
ATOM 618 C C . ALA A 1 77 ? -3.612 -3.710 15.279 1.00 95.06 77 ALA A C 1
ATOM 620 O O . ALA A 1 77 ? -3.338 -4.667 14.570 1.00 95.06 77 ALA A O 1
ATOM 621 N N . LEU A 1 78 ? -3.462 -2.445 14.872 1.00 95.56 78 LEU A N 1
ATOM 622 C CA . LEU A 1 78 ? -3.036 -2.048 13.530 1.00 95.56 78 LEU A CA 1
ATOM 623 C C . LEU A 1 78 ? -1.524 -1.846 13.373 1.00 95.56 78 LEU A C 1
ATOM 625 O O . LEU A 1 78 ? -1.086 -1.429 12.303 1.00 95.56 78 LEU A O 1
ATOM 629 N N . ASP A 1 79 ? -0.719 -2.103 14.403 1.00 93.94 79 ASP A N 1
ATOM 630 C CA . ASP A 1 79 ? 0.722 -1.828 14.347 1.00 93.94 79 ASP A CA 1
ATOM 631 C C . ASP A 1 79 ? 1.434 -2.635 13.237 1.00 93.94 79 ASP A C 1
ATOM 633 O O . ASP A 1 79 ? 2.420 -2.166 12.683 1.00 93.94 79 ASP A O 1
ATOM 637 N N . GLY A 1 80 ? 0.890 -3.786 12.814 1.00 92.81 80 GLY A N 1
ATOM 638 C CA . GLY A 1 80 ? 1.415 -4.590 11.697 1.00 92.81 80 GLY A CA 1
ATOM 639 C C . GLY A 1 80 ? 1.348 -3.926 10.309 1.00 92.81 80 GLY A C 1
ATOM 640 O O . GLY A 1 80 ? 1.992 -4.399 9.368 1.00 92.81 80 GLY A O 1
ATOM 641 N N . PHE A 1 81 ? 0.613 -2.817 10.178 1.00 95.50 81 PHE A N 1
ATOM 642 C CA . PHE A 1 81 ? 0.511 -2.015 8.952 1.00 95.50 81 PHE A CA 1
ATOM 643 C C . PHE A 1 81 ? 1.528 -0.871 8.878 1.00 95.50 81 PHE A C 1
ATOM 645 O O . PHE A 1 81 ? 1.515 -0.116 7.900 1.00 95.50 81 PHE A O 1
ATOM 652 N N . PHE A 1 82 ? 2.372 -0.723 9.901 1.00 94.94 82 PHE A N 1
ATOM 653 C CA . PHE A 1 82 ? 3.335 0.362 10.010 1.00 94.94 82 PHE A CA 1
ATOM 654 C C . PHE A 1 82 ? 4.712 -0.162 10.409 1.00 94.94 82 PHE A C 1
ATOM 656 O O . PHE A 1 82 ? 4.844 -1.108 11.186 1.00 94.94 82 PHE A O 1
ATOM 663 N N . ASP A 1 83 ? 5.744 0.499 9.911 1.00 92.44 83 ASP A N 1
ATOM 664 C CA . ASP A 1 83 ? 7.087 0.410 10.450 1.00 92.44 83 ASP A CA 1
ATOM 665 C C . ASP A 1 83 ? 7.223 1.522 11.496 1.00 92.44 83 ASP A C 1
ATOM 667 O O . ASP A 1 83 ? 7.171 2.715 11.196 1.00 92.44 83 ASP A O 1
ATOM 671 N N . ILE A 1 84 ? 7.272 1.112 12.764 1.00 93.06 84 ILE A N 1
ATOM 672 C CA . ILE A 1 84 ? 7.184 2.017 13.911 1.00 93.06 84 ILE A CA 1
ATOM 673 C C . ILE A 1 84 ? 8.587 2.245 14.464 1.00 93.06 84 ILE A C 1
ATOM 675 O O . ILE A 1 84 ? 9.228 1.311 14.951 1.00 93.06 84 ILE A O 1
ATOM 679 N N . THR A 1 85 ? 9.056 3.490 14.422 1.00 92.50 85 THR A N 1
ATOM 680 C CA . THR A 1 85 ? 10.365 3.884 14.959 1.00 92.50 85 THR A CA 1
ATOM 681 C C . THR A 1 85 ? 10.215 4.940 16.050 1.00 92.50 85 THR A C 1
ATOM 683 O O . THR A 1 85 ? 9.208 5.638 16.127 1.00 92.50 85 THR A O 1
ATOM 686 N N . SER A 1 86 ? 11.203 5.037 16.942 1.00 90.94 86 SER A N 1
ATOM 687 C CA . SER A 1 86 ? 11.260 6.090 17.961 1.00 90.94 86 SER A CA 1
ATOM 688 C C . SER A 1 86 ? 12.346 7.085 17.578 1.00 90.94 86 SER A C 1
ATOM 690 O O . SER A 1 86 ? 13.515 6.712 17.473 1.00 90.94 86 SER A O 1
ATOM 692 N N . GLN A 1 87 ? 11.959 8.338 17.357 1.00 88.25 87 GLN A N 1
ATOM 693 C CA . GLN A 1 87 ? 12.861 9.442 17.040 1.00 88.25 87 GLN A CA 1
ATOM 694 C C . GLN A 1 87 ? 12.629 10.556 18.059 1.00 88.25 87 GLN A C 1
ATOM 696 O O . GLN A 1 87 ? 11.511 11.034 18.217 1.00 88.25 87 GLN A O 1
ATOM 701 N N . GLU A 1 88 ? 13.673 10.923 18.808 1.00 86.94 88 GLU A N 1
ATOM 702 C CA . GLU A 1 88 ? 13.619 11.993 19.823 1.00 86.94 88 GLU A CA 1
ATOM 703 C C . GLU A 1 88 ? 12.492 11.826 20.870 1.00 86.94 88 GLU A C 1
ATOM 705 O O . GLU A 1 88 ? 11.945 12.792 21.397 1.00 86.94 88 GLU A O 1
ATOM 710 N N . GLY A 1 89 ? 12.133 10.577 21.191 1.00 83.19 89 GLY A N 1
ATOM 711 C CA . GLY A 1 89 ? 11.049 10.261 22.129 1.00 83.19 89 GLY A CA 1
ATOM 712 C C . GLY A 1 89 ? 9.641 10.347 21.528 1.00 83.19 89 GLY A C 1
ATOM 713 O O . GLY A 1 89 ? 8.668 10.102 22.241 1.00 83.19 89 GLY A O 1
ATOM 714 N N . MET A 1 90 ? 9.519 10.645 20.232 1.00 84.81 90 MET A N 1
ATOM 715 C CA . MET A 1 90 ? 8.275 10.573 19.472 1.00 84.81 90 MET A CA 1
ATOM 716 C C . MET A 1 90 ? 8.218 9.294 18.638 1.00 84.81 90 MET A C 1
ATOM 718 O O . MET A 1 90 ? 9.196 8.880 18.019 1.00 84.81 90 MET A O 1
ATOM 722 N N . MET A 1 91 ? 7.041 8.669 18.616 1.00 88.19 91 MET A N 1
ATOM 723 C CA . MET A 1 91 ? 6.789 7.497 17.782 1.00 88.19 91 MET A CA 1
ATOM 724 C C . MET A 1 91 ? 6.459 7.951 16.358 1.00 88.19 91 MET A C 1
ATOM 726 O O . MET A 1 91 ? 5.463 8.645 16.144 1.00 88.19 91 MET A O 1
ATOM 730 N N . VAL A 1 92 ? 7.281 7.537 15.401 1.00 90.38 92 VAL A N 1
ATOM 731 C CA . VAL A 1 92 ? 7.091 7.734 13.962 1.00 90.38 92 VAL A CA 1
ATOM 732 C C . VAL A 1 92 ? 6.467 6.469 13.385 1.00 90.38 92 VAL A C 1
ATOM 734 O O . VAL A 1 92 ? 6.855 5.358 13.742 1.00 90.38 92 VAL A O 1
ATOM 737 N N . TYR A 1 93 ? 5.464 6.650 12.532 1.00 92.44 93 TYR A N 1
ATOM 738 C CA . TYR A 1 93 ? 4.684 5.573 11.933 1.00 92.44 93 TYR A CA 1
ATOM 739 C C . TYR A 1 93 ? 4.769 5.699 10.418 1.00 92.44 93 TYR A C 1
ATOM 741 O O . TYR A 1 93 ? 4.052 6.510 9.829 1.00 92.44 93 TYR A O 1
ATOM 749 N N . ASP A 1 94 ? 5.604 4.876 9.801 1.00 92.25 94 ASP A N 1
ATOM 750 C CA . ASP A 1 94 ? 5.721 4.805 8.350 1.00 92.25 94 ASP A CA 1
ATOM 751 C C . ASP A 1 94 ? 4.817 3.695 7.823 1.00 92.25 94 ASP A C 1
ATOM 753 O O . ASP A 1 94 ? 4.785 2.595 8.369 1.00 92.25 94 ASP A O 1
ATOM 757 N N . ALA A 1 95 ? 4.026 3.967 6.786 1.00 93.94 95 ALA A N 1
ATOM 758 C CA . ALA A 1 95 ? 3.138 2.953 6.232 1.00 93.94 95 ALA A CA 1
ATOM 759 C C . ALA A 1 95 ? 3.944 1.818 5.589 1.00 93.94 95 ALA A C 1
ATOM 761 O O . ALA A 1 95 ? 4.782 2.052 4.715 1.00 93.94 95 ALA A O 1
ATOM 762 N N . ARG A 1 96 ? 3.641 0.574 5.965 1.00 93.06 96 ARG A N 1
ATOM 763 C CA . ARG A 1 96 ? 4.246 -0.589 5.324 1.00 93.06 96 ARG A CA 1
ATOM 764 C C . ARG A 1 96 ? 3.689 -0.742 3.911 1.00 93.06 96 ARG A C 1
ATOM 766 O O . ARG A 1 96 ? 2.482 -0.800 3.704 1.00 93.06 96 ARG A O 1
ATOM 773 N N . LEU A 1 97 ? 4.573 -0.831 2.923 1.00 88.62 97 LEU A N 1
ATOM 774 C CA . LEU A 1 97 ? 4.178 -0.859 1.509 1.00 88.62 97 LEU A CA 1
ATOM 775 C C . LEU A 1 97 ? 4.712 -2.070 0.746 1.00 88.62 97 LEU A C 1
ATOM 777 O O . LEU A 1 97 ? 4.068 -2.543 -0.190 1.00 88.62 97 LEU A O 1
ATOM 781 N N . LYS A 1 98 ? 5.878 -2.580 1.146 1.00 80.19 98 LYS A N 1
ATOM 782 C CA . LYS A 1 98 ? 6.561 -3.667 0.445 1.00 80.19 98 LYS A CA 1
ATOM 783 C C . LYS A 1 98 ? 5.910 -5.014 0.758 1.00 80.19 98 LYS A C 1
ATOM 785 O O . LYS A 1 98 ? 5.720 -5.372 1.918 1.00 80.19 98 LYS A O 1
ATOM 790 N N . THR A 1 99 ? 5.609 -5.769 -0.291 1.00 76.38 99 THR A N 1
ATOM 791 C CA . THR A 1 99 ? 5.138 -7.157 -0.230 1.00 76.38 99 THR A CA 1
ATOM 792 C C . THR A 1 99 ? 5.628 -7.897 -1.474 1.00 76.38 99 THR A C 1
ATOM 794 O O . THR A 1 99 ? 5.695 -7.316 -2.557 1.00 76.38 99 THR A O 1
ATOM 797 N N . GLY A 1 100 ? 5.991 -9.173 -1.322 1.00 70.50 100 GLY A N 1
ATOM 798 C CA . GLY A 1 100 ? 6.375 -10.036 -2.447 1.00 70.50 100 GLY A CA 1
ATOM 799 C C . GLY A 1 100 ? 5.180 -10.586 -3.237 1.00 70.50 100 GLY A C 1
ATOM 800 O O . GLY A 1 100 ? 5.367 -11.233 -4.268 1.00 70.50 100 GLY A O 1
ATOM 801 N N . ARG A 1 101 ? 3.951 -10.344 -2.762 1.00 86.06 101 ARG A N 1
ATOM 802 C CA . ARG A 1 101 ? 2.704 -10.784 -3.394 1.00 86.06 101 ARG A CA 1
ATOM 803 C C . ARG A 1 101 ? 1.995 -9.624 -4.069 1.00 86.06 101 ARG A C 1
ATOM 805 O O . ARG A 1 101 ? 1.963 -8.511 -3.546 1.00 86.06 101 ARG A O 1
ATOM 812 N N . ASN A 1 102 ? 1.365 -9.892 -5.206 1.00 91.88 102 ASN A N 1
ATOM 813 C CA . ASN A 1 102 ? 0.508 -8.899 -5.828 1.00 91.88 102 ASN A CA 1
ATOM 814 C C . ASN A 1 102 ? -0.852 -8.870 -5.115 1.00 91.88 102 ASN A C 1
ATOM 816 O O . ASN A 1 102 ? -1.717 -9.713 -5.351 1.00 91.88 102 ASN A O 1
ATOM 820 N N . LEU A 1 103 ? -1.043 -7.873 -4.248 1.00 94.44 103 LEU A N 1
ATOM 821 C CA . LEU A 1 103 ? -2.283 -7.664 -3.489 1.00 94.44 103 LEU A CA 1
ATOM 822 C C . LEU A 1 103 ? -3.401 -6.982 -4.299 1.00 94.44 103 LEU A C 1
ATOM 824 O O . LEU A 1 103 ? -4.540 -6.901 -3.835 1.00 94.44 103 LEU A O 1
ATOM 828 N N . LEU A 1 104 ? -3.113 -6.505 -5.513 1.00 95.81 104 LEU A N 1
ATOM 829 C CA . LEU A 1 104 ? -4.084 -5.851 -6.391 1.00 95.81 104 LEU A CA 1
ATOM 830 C C . LEU A 1 104 ? -3.998 -6.374 -7.839 1.00 95.81 104 LEU A C 1
ATOM 832 O O . LEU A 1 104 ? -3.873 -5.584 -8.776 1.00 95.81 104 LEU A O 1
ATOM 836 N N . PRO A 1 105 ? -4.133 -7.692 -8.083 1.00 94.75 105 PRO A N 1
ATOM 837 C CA . PRO A 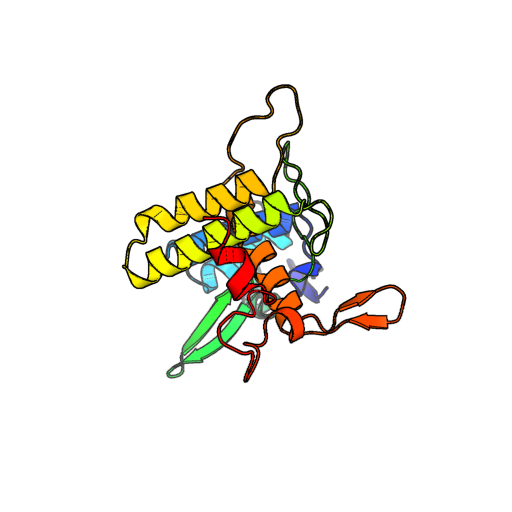1 105 ? -3.942 -8.277 -9.416 1.00 94.75 105 PRO A CA 1
ATOM 838 C C . PRO A 1 105 ? -4.990 -7.799 -10.434 1.00 94.75 105 PRO A C 1
ATOM 840 O O . PRO A 1 105 ? -4.778 -7.861 -11.646 1.00 94.75 105 PRO A O 1
ATOM 843 N N . ALA A 1 106 ? -6.133 -7.300 -9.959 1.00 95.06 106 ALA A N 1
ATOM 844 C CA . ALA A 1 106 ? -7.129 -6.626 -10.776 1.00 95.06 106 ALA A CA 1
ATOM 845 C C . ALA A 1 106 ? -7.868 -5.547 -9.974 1.00 95.06 106 ALA A C 1
ATOM 847 O O . ALA A 1 106 ? -8.105 -5.694 -8.774 1.00 95.06 106 ALA A O 1
ATOM 848 N N . TYR A 1 107 ? -8.289 -4.486 -10.658 1.00 95.38 107 TYR A N 1
ATOM 849 C CA . TYR A 1 107 ? -9.136 -3.436 -10.105 1.00 95.38 107 TYR A CA 1
ATOM 850 C C . TYR A 1 107 ? -10.102 -2.909 -11.168 1.00 95.38 107 TYR A C 1
ATOM 852 O O . TYR A 1 107 ? -9.690 -2.285 -12.146 1.00 95.38 107 TYR A O 1
ATOM 860 N N . LYS A 1 108 ? -11.409 -3.118 -10.959 1.00 93.50 108 LYS A N 1
ATOM 861 C CA . LYS A 1 108 ? -12.456 -2.812 -11.951 1.00 93.50 108 LYS A CA 1
ATOM 862 C C . LYS A 1 108 ? -12.117 -3.461 -13.305 1.00 93.50 108 LYS A C 1
ATOM 864 O O . LYS A 1 108 ? -12.019 -4.678 -13.394 1.00 93.50 108 LYS A O 1
ATOM 869 N N . GLU A 1 109 ? -11.929 -2.646 -14.332 1.00 93.94 109 GLU A N 1
ATOM 870 C CA . GLU A 1 109 ? -11.554 -3.024 -15.695 1.00 93.94 109 GLU A CA 1
ATOM 871 C C . GLU A 1 109 ? -10.040 -3.172 -15.900 1.00 93.94 109 GLU A C 1
ATOM 873 O O . GLU A 1 109 ? -9.609 -3.510 -16.992 1.00 93.94 109 GLU A O 1
ATOM 878 N N . TRP A 1 110 ? -9.211 -2.933 -14.887 1.00 95.69 110 TRP A N 1
ATOM 879 C CA . TRP A 1 110 ? -7.757 -3.027 -14.998 1.00 95.69 110 TRP A CA 1
ATOM 880 C C . TRP A 1 110 ? -7.255 -4.375 -14.501 1.00 95.69 110 TRP A C 1
ATOM 882 O O . TRP A 1 110 ? -7.604 -4.803 -13.401 1.00 95.69 110 TRP A O 1
ATOM 892 N N . LYS A 1 111 ? -6.402 -5.026 -15.293 1.00 95.50 111 LYS A N 1
ATOM 893 C CA . LYS A 1 111 ? -5.746 -6.288 -14.943 1.00 95.50 111 LYS A CA 1
ATOM 894 C C . LYS A 1 111 ? -4.234 -6.100 -14.926 1.00 95.50 111 LYS A C 1
ATOM 896 O O . LYS A 1 111 ? -3.666 -5.690 -15.937 1.00 95.50 111 LYS A O 1
ATOM 901 N N . GLY A 1 112 ? -3.625 -6.377 -13.781 1.00 94.50 112 GLY A N 1
ATOM 902 C CA . GLY A 1 112 ? -2.190 -6.282 -13.547 1.00 94.50 112 GLY A CA 1
ATOM 903 C C . GLY A 1 112 ? -1.477 -7.632 -13.668 1.00 94.50 112 GLY A C 1
ATOM 904 O O . GLY A 1 112 ? -2.078 -8.619 -14.116 1.00 94.50 112 GLY A O 1
ATOM 905 N N . PRO A 1 113 ? -0.195 -7.680 -13.271 1.00 94.19 113 PRO A N 1
ATOM 906 C CA . PRO A 1 113 ? 0.584 -8.913 -13.227 1.00 94.19 113 PRO A CA 1
ATOM 907 C C . PRO A 1 113 ? 0.106 -9.860 -12.111 1.00 94.19 113 PRO A C 1
ATOM 909 O O . PRO A 1 113 ? -0.742 -9.513 -11.294 1.00 94.19 113 PRO A O 1
ATOM 912 N N . GLY A 1 114 ? 0.638 -11.080 -12.076 1.00 92.19 114 GLY A N 1
ATOM 913 C CA . GLY A 1 114 ? 0.531 -11.969 -10.916 1.00 92.19 114 GLY A CA 1
ATOM 914 C C . GLY A 1 114 ? 1.609 -11.668 -9.871 1.00 92.19 114 GLY A C 1
ATOM 915 O O . GLY A 1 114 ? 2.209 -10.596 -9.884 1.00 92.19 114 GLY A O 1
ATOM 916 N N . ASP A 1 115 ? 1.874 -12.632 -8.989 1.00 89.50 115 ASP A N 1
ATOM 917 C CA . ASP A 1 115 ? 3.002 -12.560 -8.054 1.00 89.50 115 ASP A CA 1
ATOM 918 C C . ASP A 1 115 ? 4.346 -12.513 -8.803 1.00 89.50 115 ASP A C 1
ATOM 920 O O . ASP A 1 115 ? 4.492 -13.087 -9.891 1.00 89.50 115 ASP A O 1
ATOM 924 N N . MET A 1 116 ? 5.348 -11.870 -8.195 1.00 85.94 116 MET A N 1
ATOM 925 C CA . MET A 1 116 ? 6.678 -11.688 -8.786 1.00 85.94 116 MET A CA 1
ATOM 926 C C . MET A 1 116 ? 6.603 -11.043 -10.185 1.00 85.94 116 MET A C 1
ATOM 928 O O . MET A 1 116 ? 5.968 -10.011 -10.375 1.00 85.94 116 MET A O 1
ATOM 932 N N . LEU A 1 117 ? 7.247 -11.651 -11.184 1.00 87.75 117 LEU A N 1
ATOM 933 C CA . LEU A 1 117 ? 7.241 -11.200 -12.577 1.00 87.75 117 LEU A CA 1
ATOM 934 C C . LEU A 1 117 ? 6.168 -11.899 -13.430 1.00 87.75 117 LEU A C 1
ATOM 936 O O . LEU A 1 117 ? 6.194 -11.817 -14.658 1.00 87.75 117 LEU A O 1
ATOM 940 N N . SER A 1 118 ? 5.229 -12.624 -12.814 1.00 90.06 118 SER A N 1
ATOM 941 C CA . SER A 1 118 ? 4.225 -13.389 -13.555 1.00 90.06 118 SER A CA 1
ATOM 942 C C . SER A 1 118 ? 3.357 -12.471 -14.423 1.00 90.06 118 SER A C 1
ATOM 944 O O . SER A 1 118 ? 2.716 -11.545 -13.932 1.00 90.06 118 SER A O 1
ATOM 946 N N . GLY A 1 119 ? 3.324 -12.727 -15.732 1.00 89.62 119 GLY A N 1
ATOM 947 C CA . GLY A 1 119 ? 2.568 -11.915 -16.692 1.00 89.62 119 GLY A CA 1
ATOM 948 C C . GLY A 1 119 ? 3.258 -10.620 -17.142 1.00 89.62 119 GLY A C 1
ATOM 949 O O . GLY A 1 119 ? 2.679 -9.902 -17.957 1.00 89.62 119 GLY A O 1
ATOM 950 N N . ILE A 1 120 ? 4.480 -10.343 -16.673 1.00 92.31 120 ILE A N 1
ATOM 951 C CA . ILE A 1 120 ? 5.319 -9.234 -17.146 1.00 92.31 120 ILE A CA 1
ATOM 952 C C . ILE A 1 120 ? 6.222 -9.748 -18.272 1.00 92.31 120 ILE A C 1
ATOM 954 O O . ILE A 1 120 ? 6.955 -10.723 -18.107 1.00 92.31 120 ILE A O 1
ATOM 958 N N . THR A 1 121 ? 6.165 -9.113 -19.443 1.00 92.62 121 THR A N 1
ATOM 959 C CA . THR A 1 121 ? 7.099 -9.414 -20.540 1.00 92.62 121 THR A CA 1
ATOM 960 C C . THR A 1 121 ? 8.473 -8.808 -20.269 1.00 92.62 121 THR A C 1
ATOM 962 O O . THR A 1 121 ? 8.595 -7.810 -19.564 1.00 92.62 121 THR A O 1
ATOM 965 N N . PHE A 1 122 ? 9.513 -9.362 -20.893 1.00 87.19 122 PHE A N 1
ATOM 966 C CA . PHE A 1 122 ? 10.859 -8.801 -20.791 1.00 87.19 122 PHE A CA 1
ATOM 967 C C . PHE A 1 122 ? 10.920 -7.327 -21.226 1.00 87.19 122 PHE A C 1
ATOM 969 O O . PHE A 1 122 ? 11.530 -6.519 -20.541 1.00 87.19 122 PHE A O 1
ATOM 976 N N . GLY A 1 123 ? 10.226 -6.954 -22.310 1.00 91.81 123 GLY A N 1
ATOM 977 C CA . GLY A 1 123 ? 10.152 -5.558 -22.760 1.00 91.81 123 GLY A CA 1
ATOM 978 C C . GLY A 1 123 ? 9.540 -4.631 -21.707 1.00 91.81 123 GLY A C 1
ATOM 979 O O . GLY A 1 123 ? 10.164 -3.645 -21.333 1.00 91.81 123 GLY A O 1
ATOM 980 N N . GLN A 1 124 ? 8.387 -5.006 -21.138 1.00 94.44 124 GLN A N 1
ATOM 981 C CA . GLN A 1 124 ? 7.765 -4.244 -20.044 1.00 94.44 124 GLN A CA 1
ATOM 982 C C . GLN A 1 124 ? 8.692 -4.118 -18.832 1.00 94.44 124 GLN A C 1
ATOM 984 O O . GLN A 1 124 ? 8.748 -3.063 -18.212 1.00 94.44 124 GLN A O 1
ATOM 989 N N . PHE A 1 125 ? 9.432 -5.178 -18.499 1.00 91.75 125 PHE A N 1
ATOM 990 C CA . PHE A 1 125 ? 10.404 -5.147 -17.412 1.00 91.75 125 PHE A CA 1
ATOM 991 C C . PHE A 1 125 ? 11.523 -4.123 -17.674 1.00 91.75 125 PHE A C 1
ATOM 993 O O . PHE A 1 125 ? 11.809 -3.305 -16.802 1.00 91.75 125 PHE A O 1
ATOM 1000 N N . ILE A 1 126 ? 12.114 -4.122 -18.875 1.00 90.00 126 ILE A N 1
ATOM 1001 C CA . ILE A 1 126 ? 13.145 -3.148 -19.270 1.00 90.00 126 ILE A CA 1
ATOM 1002 C C . ILE A 1 126 ? 12.593 -1.718 -19.268 1.00 90.00 126 ILE A C 1
ATOM 1004 O O . ILE A 1 126 ? 13.253 -0.809 -18.768 1.00 90.00 126 ILE A O 1
ATOM 1008 N N . GLU A 1 127 ? 11.374 -1.511 -19.765 1.00 94.69 127 GLU A N 1
ATOM 1009 C CA . GLU A 1 127 ? 10.720 -0.198 -19.752 1.00 94.69 127 GLU A CA 1
ATOM 1010 C C . GLU A 1 127 ? 10.470 0.295 -18.320 1.00 94.69 127 GLU A C 1
ATOM 1012 O O . GLU A 1 127 ? 10.797 1.438 -17.999 1.00 94.69 127 GLU A O 1
ATOM 1017 N N . CYS A 1 128 ? 9.984 -0.570 -17.422 1.00 95.12 128 CYS A N 1
ATOM 1018 C CA . CYS A 1 128 ? 9.843 -0.236 -16.006 1.00 95.12 128 CYS A CA 1
ATOM 1019 C C . CYS A 1 128 ? 11.192 0.134 -15.377 1.00 95.12 128 CYS A C 1
ATOM 1021 O O . CYS A 1 128 ? 11.272 1.130 -14.664 1.00 95.12 128 CYS A O 1
ATOM 1023 N N . MET A 1 129 ? 12.262 -0.606 -15.678 1.00 90.31 129 MET A N 1
ATOM 1024 C CA . MET A 1 129 ? 13.615 -0.278 -15.218 1.00 90.31 129 MET A CA 1
ATOM 1025 C C . MET A 1 129 ? 14.097 1.089 -15.722 1.00 90.31 129 MET A C 1
ATOM 1027 O O . MET A 1 129 ? 14.702 1.843 -14.958 1.00 90.31 129 MET A O 1
ATOM 1031 N N . GLY A 1 130 ? 13.798 1.439 -16.975 1.00 90.75 130 GLY A N 1
ATOM 1032 C CA . GLY A 1 130 ? 14.090 2.759 -17.535 1.00 90.75 130 GLY A CA 1
ATOM 1033 C C . GLY A 1 130 ? 13.386 3.884 -16.773 1.00 90.75 130 GLY A C 1
ATOM 1034 O O . GLY A 1 130 ? 14.035 4.852 -16.372 1.00 90.75 130 GLY A O 1
ATOM 1035 N N . VAL A 1 131 ? 12.090 3.713 -16.493 1.00 94.06 131 VAL A N 1
ATOM 1036 C CA . VAL A 1 131 ? 11.287 4.665 -15.703 1.00 94.06 131 VAL A CA 1
ATOM 1037 C C . VAL A 1 131 ? 11.803 4.774 -14.263 1.00 94.06 131 VAL A C 1
ATOM 1039 O O . VAL A 1 131 ? 11.882 5.874 -13.721 1.00 94.06 131 VAL A O 1
ATOM 1042 N N . MET A 1 132 ? 12.213 3.664 -13.640 1.00 89.75 132 MET A N 1
ATOM 1043 C CA . MET A 1 132 ? 12.824 3.677 -12.304 1.00 89.75 132 MET A CA 1
ATOM 1044 C C . MET A 1 132 ? 14.126 4.488 -12.275 1.00 89.75 132 MET A C 1
ATOM 1046 O O . MET A 1 132 ? 14.338 5.278 -11.356 1.00 89.75 132 MET A O 1
ATOM 1050 N N . ALA A 1 133 ? 14.982 4.334 -13.289 1.00 87.56 133 ALA A N 1
ATOM 1051 C CA . ALA A 1 133 ? 16.217 5.106 -13.406 1.00 87.56 133 ALA A CA 1
ATOM 1052 C C . ALA A 1 133 ? 15.953 6.601 -13.650 1.00 87.56 133 ALA A C 1
ATOM 1054 O O . ALA A 1 133 ? 16.701 7.452 -13.173 1.00 87.56 133 ALA A O 1
ATOM 1055 N N . GLU A 1 134 ? 14.896 6.937 -14.391 1.00 90.19 134 GLU A N 1
ATOM 1056 C CA . GLU A 1 134 ? 14.456 8.321 -14.578 1.00 90.19 134 GLU A CA 1
ATOM 1057 C C . GLU A 1 134 ? 13.925 8.936 -13.283 1.00 90.19 134 GLU A C 1
ATOM 1059 O O . GLU A 1 134 ? 14.274 10.070 -12.962 1.00 90.19 134 GLU A O 1
ATOM 1064 N N . MET A 1 135 ? 13.170 8.169 -12.497 1.00 88.62 135 MET A N 1
ATOM 1065 C CA . MET A 1 135 ? 12.669 8.612 -11.199 1.00 88.62 135 MET A CA 1
ATOM 1066 C C . MET A 1 135 ? 13.798 8.917 -10.213 1.00 88.62 135 MET A C 1
ATOM 1068 O O . MET A 1 135 ? 13.722 9.914 -9.499 1.00 88.62 135 MET A O 1
ATOM 1072 N N . GLU A 1 136 ? 14.856 8.104 -10.191 1.00 85.62 136 GLU A N 1
ATOM 1073 C CA . GLU A 1 136 ? 16.025 8.376 -9.349 1.00 85.62 136 GLU A CA 1
ATOM 1074 C C . GLU A 1 136 ? 16.726 9.676 -9.770 1.00 85.62 136 GLU A C 1
ATOM 1076 O O . GLU A 1 136 ? 16.976 10.543 -8.934 1.00 85.62 136 GLU A O 1
ATOM 1081 N N . ARG A 1 137 ? 16.929 9.888 -11.079 1.00 85.62 137 ARG A N 1
ATOM 1082 C CA . ARG A 1 137 ? 17.488 11.148 -11.602 1.00 85.62 137 ARG A CA 1
ATOM 1083 C C . ARG A 1 137 ? 16.624 12.362 -11.258 1.00 85.62 137 ARG A C 1
ATOM 1085 O O . ARG A 1 137 ? 17.163 13.409 -10.910 1.00 85.62 137 ARG A O 1
ATOM 1092 N N . ALA A 1 138 ? 15.300 12.236 -11.354 1.00 86.88 138 ALA A N 1
ATOM 1093 C CA . ALA A 1 138 ? 14.375 13.312 -11.008 1.00 86.88 138 ALA A CA 1
ATOM 1094 C C . ALA A 1 138 ? 14.486 13.693 -9.521 1.00 86.88 138 ALA A C 1
ATOM 1096 O O . ALA A 1 138 ? 14.531 14.880 -9.196 1.00 86.88 138 ALA A O 1
ATOM 1097 N N . ARG A 1 139 ? 14.626 12.704 -8.624 1.00 83.31 139 ARG A N 1
ATOM 1098 C CA . ARG A 1 139 ? 14.850 12.931 -7.185 1.00 83.31 139 ARG A CA 1
ATOM 1099 C C . ARG A 1 139 ? 16.169 13.633 -6.899 1.00 83.31 139 ARG A C 1
ATOM 1101 O O . ARG A 1 139 ? 16.181 14.604 -6.151 1.00 83.31 139 ARG A O 1
ATOM 1108 N N . GLU A 1 140 ? 17.261 13.184 -7.514 1.00 86.44 140 GLU A N 1
ATOM 1109 C CA . GLU A 1 140 ? 18.582 13.813 -7.364 1.00 86.44 140 GLU A CA 1
ATOM 1110 C C . GLU A 1 140 ? 18.581 15.284 -7.807 1.00 86.44 140 GLU A C 1
ATOM 1112 O O . GLU A 1 140 ? 19.310 16.109 -7.256 1.00 86.44 140 GLU A O 1
ATOM 1117 N N . GLN A 1 141 ? 17.744 15.622 -8.791 1.00 86.56 141 GLN A N 1
ATOM 1118 C CA . GLN A 1 141 ? 17.598 16.973 -9.335 1.00 86.56 141 GLN A CA 1
ATOM 1119 C C . GLN A 1 141 ? 16.535 17.815 -8.610 1.00 86.56 141 GLN A C 1
ATOM 1121 O O . GLN A 1 141 ? 16.360 18.984 -8.951 1.00 86.56 141 GLN A O 1
ATOM 1126 N N . GLY A 1 142 ? 15.828 17.252 -7.622 1.00 83.00 142 GLY A N 1
ATOM 1127 C CA . GLY A 1 142 ? 14.738 17.924 -6.907 1.00 83.00 142 GLY A CA 1
ATOM 1128 C C . GLY A 1 142 ? 13.499 18.198 -7.767 1.00 83.00 142 GLY A C 1
ATOM 1129 O O . GLY A 1 142 ? 12.705 19.074 -7.430 1.00 83.00 142 GLY A O 1
ATOM 1130 N N . ASN A 1 143 ? 13.332 17.486 -8.885 1.00 80.06 143 ASN A N 1
ATOM 1131 C CA . ASN A 1 143 ? 12.184 17.622 -9.774 1.00 80.06 143 ASN A CA 1
ATOM 1132 C C . ASN A 1 143 ? 11.056 16.672 -9.339 1.00 80.06 143 ASN A C 1
ATOM 1134 O O . ASN A 1 143 ? 10.856 15.597 -9.905 1.00 80.06 143 ASN A O 1
ATOM 1138 N N . GLU A 1 144 ? 10.347 17.056 -8.277 1.00 72.38 144 GLU A N 1
ATOM 1139 C CA . GLU A 1 144 ? 9.265 16.246 -7.705 1.00 72.38 144 GLU A CA 1
ATOM 1140 C C . GLU A 1 144 ? 7.965 16.289 -8.525 1.00 72.38 144 GLU A C 1
ATOM 1142 O O . GLU A 1 144 ? 7.159 15.361 -8.425 1.00 72.38 144 GLU A O 1
ATOM 1147 N N . GLU A 1 145 ? 7.770 17.317 -9.364 1.00 69.00 145 GLU A N 1
ATOM 1148 C CA . GLU A 1 145 ? 6.551 17.490 -10.173 1.00 69.00 145 GLU A CA 1
ATOM 1149 C C . GLU A 1 145 ? 6.344 16.331 -11.165 1.00 69.00 145 GLU A C 1
ATOM 1151 O O . GLU A 1 145 ? 5.211 15.897 -11.385 1.00 69.00 145 GLU A O 1
ATOM 1156 N N . ASP A 1 146 ? 7.431 15.745 -11.674 1.00 82.56 146 ASP A N 1
ATOM 1157 C CA . ASP A 1 146 ? 7.379 14.660 -12.661 1.00 82.56 146 ASP A CA 1
ATOM 1158 C C . ASP A 1 146 ? 7.202 13.260 -12.039 1.00 82.56 146 ASP A C 1
ATOM 1160 O O . ASP A 1 146 ? 6.826 12.304 -12.728 1.00 82.56 146 ASP A O 1
ATOM 1164 N N . ILE A 1 147 ? 7.405 13.103 -10.723 1.00 88.44 147 ILE A N 1
ATOM 1165 C CA . ILE A 1 147 ? 7.380 11.786 -10.058 1.00 88.44 147 ILE A CA 1
ATOM 1166 C C . ILE A 1 147 ? 6.005 11.117 -10.192 1.00 88.44 147 ILE A C 1
ATOM 1168 O O . ILE A 1 147 ? 5.918 9.906 -10.416 1.00 88.44 147 ILE A O 1
ATOM 1172 N N . GLY A 1 148 ? 4.920 11.889 -10.091 1.00 92.00 148 GLY A N 1
ATOM 1173 C CA . GLY A 1 148 ? 3.558 11.366 -10.225 1.00 92.00 148 GLY A CA 1
ATOM 1174 C C . GLY A 1 148 ? 3.269 10.785 -11.615 1.00 92.00 148 GLY A C 1
ATOM 1175 O O . GLY A 1 148 ? 2.607 9.746 -11.737 1.00 92.00 148 GLY A O 1
ATOM 1176 N N . GLU A 1 149 ? 3.804 11.404 -12.667 1.00 94.50 149 GLU A N 1
ATOM 1177 C CA . GLU A 1 149 ? 3.644 10.909 -14.035 1.00 94.50 149 GLU A CA 1
ATOM 1178 C C . GLU A 1 149 ? 4.502 9.664 -14.278 1.00 94.50 149 GLU A C 1
ATOM 1180 O O . GLU A 1 149 ? 4.028 8.701 -14.883 1.00 94.50 149 GLU A O 1
ATOM 1185 N N . LEU A 1 150 ? 5.715 9.613 -13.723 1.00 95.31 150 LEU A N 1
ATOM 1186 C CA . LEU A 1 150 ? 6.571 8.424 -13.771 1.00 95.31 150 LEU A CA 1
ATOM 1187 C C . LEU A 1 150 ? 5.917 7.223 -13.065 1.00 95.31 150 LEU A C 1
ATOM 1189 O O . LEU A 1 150 ? 5.903 6.116 -13.608 1.00 95.31 150 LEU A O 1
ATOM 1193 N N . ILE A 1 151 ? 5.279 7.434 -11.908 1.00 95.75 151 ILE A N 1
ATOM 1194 C CA . ILE A 1 151 ? 4.466 6.399 -11.241 1.00 95.75 151 ILE A CA 1
ATOM 1195 C C . ILE A 1 151 ? 3.318 5.945 -12.155 1.00 95.75 151 ILE A C 1
ATOM 1197 O O . ILE A 1 151 ? 3.059 4.747 -12.302 1.00 95.75 151 ILE A O 1
ATOM 1201 N N . SER A 1 152 ? 2.636 6.889 -12.805 1.00 96.56 152 SER A N 1
ATOM 1202 C CA . SER A 1 152 ? 1.545 6.587 -13.738 1.00 96.56 152 SER A CA 1
ATOM 1203 C C . SER A 1 152 ? 2.022 5.812 -14.971 1.00 96.56 152 SER A C 1
ATOM 1205 O O . SER A 1 152 ? 1.303 4.930 -15.450 1.00 96.56 152 SER A O 1
ATOM 1207 N N . SER A 1 153 ? 3.247 6.061 -15.441 1.00 96.44 153 SER A N 1
ATOM 1208 C CA . SER A 1 153 ? 3.901 5.288 -16.502 1.00 96.44 153 SER A CA 1
ATOM 1209 C C . SER A 1 153 ? 4.086 3.830 -16.103 1.00 96.44 153 SER A C 1
ATOM 1211 O O . SER A 1 153 ? 3.666 2.960 -16.861 1.00 96.44 153 SER A O 1
ATOM 1213 N N . ILE A 1 154 ? 4.586 3.540 -14.895 1.00 96.81 154 ILE A N 1
ATOM 1214 C CA . ILE A 1 154 ? 4.657 2.154 -14.395 1.00 96.81 154 ILE A CA 1
ATOM 1215 C C . ILE A 1 154 ? 3.266 1.508 -14.368 1.00 96.81 154 ILE A C 1
ATOM 1217 O O . ILE A 1 154 ? 3.094 0.373 -14.815 1.00 96.81 154 ILE A O 1
ATOM 1221 N N . GLY A 1 155 ? 2.250 2.244 -13.909 1.00 96.81 155 GLY A N 1
ATOM 1222 C CA . GLY A 1 155 ? 0.864 1.783 -13.931 1.00 96.81 155 GLY A CA 1
ATOM 1223 C C . GLY A 1 155 ? 0.394 1.367 -15.327 1.00 96.81 155 GLY A C 1
ATOM 1224 O O . GLY A 1 155 ? -0.156 0.279 -15.482 1.00 96.81 155 GLY A O 1
ATOM 1225 N N . ARG A 1 156 ? 0.648 2.184 -16.356 1.00 96.19 156 ARG A N 1
ATOM 1226 C CA . ARG A 1 156 ? 0.291 1.877 -17.756 1.00 96.19 156 ARG A CA 1
ATOM 1227 C C . ARG A 1 156 ? 1.079 0.708 -18.340 1.00 96.19 156 ARG A C 1
ATOM 1229 O O . ARG A 1 156 ? 0.532 -0.047 -19.139 1.00 96.19 156 ARG A O 1
ATOM 1236 N N . LEU A 1 157 ? 2.339 0.549 -17.943 1.00 96.25 157 LEU A N 1
ATOM 1237 C CA . LEU A 1 157 ? 3.173 -0.569 -18.378 1.00 96.25 157 LEU A CA 1
ATOM 1238 C C . LEU A 1 157 ? 2.667 -1.901 -17.821 1.00 96.25 157 LEU A C 1
ATOM 1240 O O . LEU A 1 157 ? 2.652 -2.902 -18.540 1.00 96.25 157 LEU A O 1
ATOM 1244 N N . LEU A 1 158 ? 2.237 -1.920 -16.557 1.00 95.88 158 LEU A N 1
ATOM 1245 C CA . LEU A 1 158 ? 1.908 -3.157 -15.845 1.00 95.88 158 LEU A CA 1
ATOM 1246 C C . LEU A 1 158 ? 0.415 -3.507 -15.848 1.00 95.88 158 LEU A C 1
ATOM 1248 O O . LEU A 1 158 ? 0.079 -4.691 -15.810 1.00 95.88 158 LEU A O 1
ATOM 1252 N N . TYR A 1 159 ? -0.486 -2.525 -15.929 1.00 96.00 159 TYR A N 1
ATOM 1253 C CA . TYR A 1 159 ? -1.933 -2.753 -15.925 1.00 96.00 159 TYR A CA 1
ATOM 1254 C C . TYR A 1 159 ? -2.552 -2.533 -17.299 1.00 96.00 159 TYR A C 1
ATOM 1256 O O . TYR A 1 159 ? -2.463 -1.460 -17.889 1.00 96.00 159 TYR A O 1
ATOM 1264 N N . LYS A 1 160 ? -3.288 -3.542 -17.768 1.00 93.62 160 LYS A N 1
ATOM 1265 C CA . LYS A 1 160 ? -4.017 -3.505 -19.037 1.00 93.62 160 LYS A CA 1
ATOM 1266 C C . LYS A 1 160 ? -5.504 -3.326 -18.798 1.00 93.62 160 LYS A C 1
ATOM 1268 O O . LYS A 1 160 ? -6.112 -4.082 -18.030 1.00 93.62 160 LYS A O 1
ATOM 1273 N N . LYS A 1 161 ? -6.099 -2.364 -19.498 1.00 93.38 161 LYS A N 1
ATOM 1274 C CA . LYS A 1 161 ? -7.546 -2.169 -19.511 1.00 93.38 161 LYS A CA 1
ATOM 1275 C C . LYS A 1 161 ? -8.214 -3.331 -20.246 1.00 93.38 161 LYS A C 1
ATOM 1277 O O . LYS A 1 161 ? -7.793 -3.714 -21.330 1.00 93.38 161 LYS A O 1
ATOM 1282 N N . GLN A 1 162 ? -9.234 -3.912 -19.635 1.00 89.81 162 GLN A N 1
ATOM 1283 C CA . GLN A 1 162 ? -10.061 -4.971 -20.192 1.00 89.81 162 GLN A CA 1
ATOM 1284 C C . GLN A 1 162 ? -11.315 -4.331 -20.789 1.00 89.81 162 GLN A C 1
ATOM 1286 O O . GLN A 1 162 ? -12.032 -3.608 -20.097 1.00 89.81 162 GLN A O 1
ATOM 1291 N N . GLY A 1 163 ? -11.599 -4.604 -22.061 1.00 80.31 163 GLY A N 1
ATOM 1292 C CA . GLY A 1 163 ? -12.797 -4.111 -22.740 1.00 80.31 163 GLY A CA 1
ATOM 1293 C C . GLY A 1 163 ? -12.505 -3.462 -24.097 1.00 80.31 163 GLY A C 1
ATOM 1294 O O . GLY A 1 163 ? -11.380 -3.517 -24.578 1.00 80.31 163 GLY A O 1
ATOM 1295 N N . PRO A 1 164 ? -13.520 -2.847 -24.732 1.00 74.19 164 PRO A N 1
ATOM 1296 C CA . PRO A 1 164 ? -13.427 -2.348 -26.108 1.00 74.19 164 PRO A CA 1
ATOM 1297 C C . PRO A 1 164 ? -12.525 -1.114 -26.279 1.00 74.19 164 PRO A C 1
ATOM 1299 O O . PRO A 1 164 ? -12.156 -0.781 -27.400 1.00 74.19 164 PRO A O 1
ATOM 1302 N N . GLN A 1 165 ? -12.176 -0.429 -25.188 1.00 71.75 165 GLN A N 1
ATOM 1303 C CA . GLN A 1 165 ? -11.138 0.600 -25.171 1.00 71.75 165 GLN A CA 1
ATOM 1304 C C . GLN A 1 165 ? -9.941 0.070 -24.385 1.00 71.75 165 GLN A C 1
ATOM 1306 O O . GLN A 1 165 ? -10.012 -0.039 -23.163 1.00 71.75 165 GLN A O 1
ATOM 1311 N N . GLU A 1 166 ? -8.845 -0.221 -25.082 1.00 74.25 166 GLU A N 1
ATOM 1312 C CA . GLU A 1 166 ? -7.598 -0.718 -24.479 1.00 74.25 166 GLU A CA 1
ATOM 1313 C C . GLU A 1 166 ? -6.670 0.412 -23.997 1.00 74.25 166 GLU A C 1
ATOM 1315 O O . GLU A 1 166 ? -5.581 0.162 -23.489 1.00 74.25 166 GLU A O 1
ATOM 1320 N N . THR A 1 167 ? -7.096 1.671 -24.131 1.00 81.19 167 THR A N 1
ATOM 1321 C CA . THR A 1 167 ? -6.292 2.852 -23.799 1.00 81.19 167 THR A CA 1
ATOM 1322 C C . THR A 1 167 ? -6.759 3.528 -22.512 1.00 81.19 167 THR A C 1
ATOM 1324 O O . THR A 1 167 ? -7.959 3.628 -22.240 1.00 81.19 167 THR A O 1
ATOM 1327 N N . GLY A 1 168 ? -5.811 4.072 -21.752 1.00 88.12 168 GLY A N 1
ATOM 1328 C CA . GLY A 1 168 ? -6.064 4.910 -20.582 1.00 88.12 168 GLY A CA 1
ATOM 1329 C C . GLY A 1 168 ? -4.960 4.785 -19.537 1.00 88.12 168 GLY A C 1
ATOM 1330 O O . GLY A 1 168 ? -4.031 3.997 -19.696 1.00 88.12 168 GLY A O 1
ATOM 1331 N N . THR A 1 169 ? -5.111 5.525 -18.444 1.00 93.94 169 THR A N 1
ATOM 1332 C CA . THR A 1 169 ? -4.260 5.400 -17.255 1.00 93.94 169 THR A CA 1
ATOM 1333 C C . THR A 1 169 ? -5.093 4.780 -16.128 1.00 93.94 169 THR A C 1
ATOM 1335 O O . THR A 1 169 ? -6.232 5.221 -15.922 1.00 93.94 169 THR A O 1
ATOM 1338 N N . PRO A 1 170 ? -4.580 3.772 -15.399 1.00 96.12 170 PRO A N 1
ATOM 1339 C CA . PRO A 1 170 ? -5.229 3.292 -14.185 1.00 96.12 170 PRO A CA 1
ATOM 1340 C C . PRO A 1 170 ? -5.404 4.427 -13.160 1.00 96.12 170 PRO A C 1
ATOM 1342 O O . PRO A 1 170 ? -4.677 5.419 -13.198 1.00 96.12 170 PRO A O 1
ATOM 1345 N N . PRO A 1 171 ? -6.342 4.310 -12.206 1.00 96.75 171 PRO A N 1
ATOM 1346 C CA . PRO A 1 171 ? -6.413 5.246 -11.088 1.00 96.75 171 PRO A CA 1
ATOM 1347 C C . PRO A 1 171 ? -5.080 5.312 -10.338 1.00 96.75 171 PRO A C 1
ATOM 1349 O O . PRO A 1 171 ? -4.430 4.284 -10.154 1.00 96.75 171 PRO A O 1
ATOM 1352 N N . PHE A 1 172 ? -4.705 6.495 -9.850 1.00 97.12 172 PHE A N 1
ATOM 1353 C CA . PHE A 1 172 ? -3.389 6.709 -9.242 1.00 97.12 172 PHE A CA 1
ATOM 1354 C C . PHE A 1 172 ? -3.023 5.716 -8.118 1.00 97.12 172 PHE A C 1
ATOM 1356 O O . PHE A 1 172 ? -1.892 5.241 -8.138 1.00 97.12 172 PHE A O 1
ATOM 1363 N N . PRO A 1 173 ? -3.927 5.279 -7.211 1.00 97.38 173 PRO A N 1
ATOM 1364 C CA . PRO A 1 173 ? -3.596 4.229 -6.239 1.00 97.38 173 PRO A CA 1
ATOM 1365 C C . PRO A 1 173 ? -3.174 2.896 -6.877 1.00 97.38 173 PRO A C 1
ATOM 1367 O O . PRO A 1 173 ? -2.315 2.203 -6.341 1.00 97.38 173 PRO A O 1
ATOM 1370 N N . VAL A 1 174 ? -3.732 2.546 -8.043 1.00 97.50 174 VAL A N 1
ATOM 1371 C CA . VAL A 1 174 ? -3.327 1.356 -8.812 1.00 97.50 174 VAL A CA 1
ATOM 1372 C C . VAL A 1 174 ? -1.930 1.554 -9.401 1.00 97.50 174 VAL A C 1
ATOM 1374 O O . VAL A 1 174 ? -1.100 0.656 -9.308 1.00 97.50 174 VAL A O 1
ATOM 1377 N N . CYS A 1 175 ? -1.643 2.734 -9.959 1.00 97.50 175 CYS A N 1
ATOM 1378 C CA . CYS A 1 175 ? -0.307 3.074 -10.458 1.00 97.50 175 CYS A CA 1
ATOM 1379 C C . CYS A 1 175 ? 0.739 3.070 -9.333 1.00 97.50 175 CYS A C 1
ATOM 1381 O O . CYS A 1 175 ? 1.819 2.506 -9.487 1.00 97.50 175 CYS A O 1
ATOM 1383 N N . PHE A 1 176 ? 0.392 3.642 -8.179 1.00 96.06 176 PHE A N 1
ATOM 1384 C CA . PHE A 1 176 ? 1.232 3.667 -6.987 1.00 96.06 176 PHE A CA 1
ATOM 1385 C C . PHE A 1 176 ? 1.531 2.255 -6.478 1.00 96.06 176 PHE A C 1
ATOM 1387 O O . PHE A 1 176 ? 2.685 1.936 -6.198 1.00 96.06 176 PHE A O 1
ATOM 1394 N N . HIS A 1 177 ? 0.523 1.378 -6.442 1.00 95.94 177 HIS A N 1
ATOM 1395 C CA . HIS A 1 177 ? 0.739 -0.036 -6.159 1.00 95.94 177 HIS A CA 1
ATOM 1396 C C . HIS A 1 177 ? 1.682 -0.692 -7.169 1.00 95.94 177 HIS A C 1
ATOM 1398 O O . HIS A 1 177 ? 2.625 -1.355 -6.754 1.00 95.94 177 HIS A O 1
ATOM 1404 N N . ALA A 1 178 ? 1.458 -0.494 -8.472 1.00 95.56 178 ALA A N 1
ATOM 1405 C CA . ALA A 1 178 ? 2.289 -1.078 -9.523 1.00 95.56 178 ALA A CA 1
ATOM 1406 C C . ALA A 1 178 ? 3.771 -0.709 -9.339 1.00 95.56 178 ALA A C 1
ATOM 1408 O O . ALA A 1 178 ? 4.642 -1.571 -9.425 1.00 95.56 178 ALA A O 1
ATOM 1409 N N . TYR A 1 179 ? 4.037 0.558 -9.018 1.00 94.62 179 TYR A N 1
ATOM 1410 C CA . TYR A 1 179 ? 5.367 1.075 -8.711 1.00 94.62 179 TYR A CA 1
ATOM 1411 C C . TYR A 1 179 ? 5.991 0.425 -7.464 1.00 94.62 179 TYR A C 1
ATOM 1413 O O . TYR A 1 179 ? 7.095 -0.114 -7.540 1.00 94.62 179 TYR A O 1
ATOM 1421 N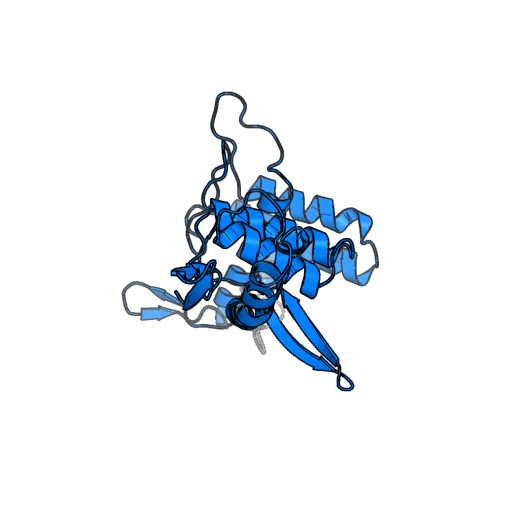 N . ILE A 1 180 ? 5.284 0.420 -6.330 1.00 92.94 180 ILE A N 1
ATOM 1422 C CA . ILE A 1 180 ? 5.778 -0.180 -5.079 1.00 92.94 180 ILE A CA 1
ATOM 1423 C C . ILE A 1 180 ? 6.005 -1.689 -5.228 1.00 92.94 180 ILE A C 1
ATOM 1425 O O . ILE A 1 180 ? 7.000 -2.219 -4.735 1.00 92.94 180 ILE A O 1
ATOM 1429 N N . PHE A 1 181 ? 5.093 -2.384 -5.906 1.00 93.06 181 PHE A N 1
ATOM 1430 C CA . PHE A 1 181 ? 5.201 -3.815 -6.160 1.00 93.06 181 PHE A CA 1
ATOM 1431 C C . PHE A 1 181 ? 6.409 -4.125 -7.044 1.00 93.06 181 PHE A C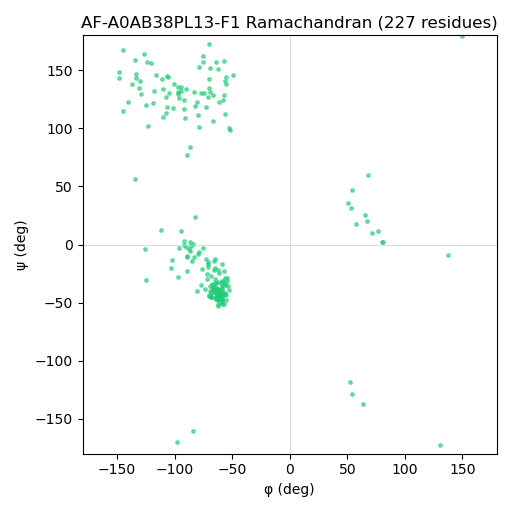 1
ATOM 1433 O O . PHE A 1 181 ? 7.207 -4.991 -6.697 1.00 93.06 181 PHE A O 1
ATOM 1440 N N . PHE A 1 182 ? 6.598 -3.378 -8.138 1.00 92.50 182 PHE A N 1
ATOM 1441 C CA . PHE A 1 182 ? 7.760 -3.548 -9.008 1.00 92.50 182 PHE A CA 1
ATOM 1442 C C . PHE A 1 182 ? 9.073 -3.331 -8.247 1.00 92.50 182 PHE A C 1
ATOM 1444 O O . PHE A 1 182 ? 9.993 -4.135 -8.373 1.00 92.50 182 PHE A O 1
ATOM 1451 N N . LEU A 1 183 ? 9.133 -2.308 -7.390 1.00 89.19 183 LEU A N 1
ATOM 1452 C CA . LEU A 1 183 ? 10.267 -2.068 -6.497 1.00 89.19 183 LEU A CA 1
ATOM 1453 C C . LEU A 1 183 ? 10.548 -3.238 -5.551 1.00 89.19 183 LEU A C 1
ATOM 1455 O O . LEU A 1 183 ? 11.697 -3.652 -5.422 1.00 89.19 183 LEU A O 1
ATOM 1459 N N . ALA A 1 184 ? 9.515 -3.774 -4.899 1.00 88.62 184 ALA A N 1
ATOM 1460 C CA . ALA A 1 184 ? 9.664 -4.893 -3.972 1.00 88.62 184 ALA A CA 1
ATOM 1461 C C . ALA A 1 184 ? 10.135 -6.169 -4.689 1.00 88.62 184 ALA A C 1
ATOM 1463 O O . ALA A 1 184 ? 11.013 -6.871 -4.192 1.00 88.62 184 ALA A O 1
ATOM 1464 N N . VAL A 1 185 ? 9.596 -6.451 -5.880 1.00 86.06 185 VAL A N 1
ATOM 1465 C CA . VAL A 1 185 ? 10.039 -7.575 -6.719 1.00 86.06 185 VAL A CA 1
ATOM 1466 C C . VAL A 1 185 ? 11.491 -7.388 -7.150 1.00 86.06 185 VAL A C 1
ATOM 1468 O O . VAL A 1 185 ? 12.274 -8.335 -7.102 1.00 86.06 185 VAL A O 1
ATOM 1471 N N . TRP A 1 186 ? 11.867 -6.171 -7.536 1.00 84.06 186 TRP A N 1
ATOM 1472 C CA . TRP A 1 186 ? 13.226 -5.849 -7.946 1.00 84.06 186 TRP A CA 1
ATOM 1473 C C . TRP A 1 186 ? 14.236 -6.019 -6.808 1.00 84.06 186 TRP A C 1
ATOM 1475 O O . TRP A 1 186 ? 15.259 -6.679 -6.978 1.00 84.06 186 TRP A O 1
ATOM 1485 N N . GLU A 1 187 ? 13.917 -5.513 -5.618 1.00 82.31 187 GLU A N 1
ATOM 1486 C CA . GLU A 1 187 ? 14.728 -5.697 -4.412 1.00 82.31 187 GLU A CA 1
ATOM 1487 C C . GLU A 1 187 ? 14.873 -7.177 -4.036 1.00 82.31 187 GLU A C 1
ATOM 1489 O O . GLU A 1 187 ? 15.961 -7.616 -3.662 1.00 82.31 187 GLU A O 1
ATOM 1494 N N . LEU A 1 188 ? 13.810 -7.972 -4.183 1.00 80.50 188 LEU A N 1
ATOM 1495 C CA . LEU A 1 188 ? 13.850 -9.405 -3.904 1.00 80.50 188 LEU A CA 1
ATOM 1496 C C . LEU A 1 188 ? 14.767 -10.161 -4.879 1.00 80.50 188 LEU A C 1
ATOM 1498 O O . LEU A 1 188 ? 15.536 -11.011 -4.440 1.00 80.50 188 LEU A O 1
ATOM 1502 N N . ILE A 1 189 ? 14.733 -9.819 -6.175 1.00 78.19 189 ILE A N 1
ATOM 1503 C CA . ILE A 1 189 ? 15.626 -10.399 -7.198 1.00 78.19 189 ILE A CA 1
ATOM 1504 C C . ILE A 1 189 ? 17.100 -10.145 -6.859 1.00 78.19 189 ILE A C 1
ATOM 1506 O O . ILE A 1 189 ? 17.944 -11.002 -7.112 1.00 78.19 189 ILE A O 1
ATOM 1510 N N . TYR A 1 190 ? 17.409 -8.989 -6.273 1.00 71.38 190 TYR A N 1
ATOM 1511 C CA . TYR A 1 190 ? 18.768 -8.642 -5.866 1.00 71.38 190 TYR A CA 1
ATOM 1512 C C . TYR A 1 190 ? 19.251 -9.315 -4.589 1.00 71.38 190 TYR A C 1
ATOM 1514 O O . TYR A 1 190 ? 20.449 -9.546 -4.441 1.00 71.38 190 TYR A O 1
ATOM 1522 N N . SER A 1 191 ? 18.353 -9.522 -3.630 1.00 70.44 191 SER A N 1
ATOM 1523 C CA . SER A 1 191 ? 18.741 -9.760 -2.237 1.00 70.44 191 SER A CA 1
ATOM 1524 C C . SER A 1 191 ? 18.653 -11.216 -1.803 1.00 70.44 191 SER A C 1
ATOM 1526 O O . SER A 1 191 ? 19.280 -11.581 -0.808 1.00 70.44 191 SER A O 1
ATOM 1528 N N . VAL A 1 192 ? 17.886 -12.051 -2.510 1.00 69.56 192 VAL A N 1
ATOM 1529 C CA . VAL A 1 192 ? 17.605 -13.422 -2.073 1.00 69.56 192 VAL A CA 1
ATOM 1530 C C . VAL A 1 192 ? 17.701 -14.401 -3.248 1.00 69.56 192 VAL A C 1
ATOM 1532 O O . VAL A 1 192 ? 17.175 -14.115 -4.326 1.00 69.56 192 VAL A O 1
ATOM 1535 N N . PRO A 1 193 ? 18.304 -15.592 -3.057 1.00 72.56 193 PRO A N 1
ATOM 1536 C CA . PRO A 1 193 ? 18.195 -16.678 -4.021 1.00 72.56 193 PRO A CA 1
ATOM 1537 C C . PRO A 1 193 ? 16.730 -17.049 -4.281 1.00 72.56 193 PRO A C 1
ATOM 1539 O O . PRO A 1 193 ? 15.960 -17.304 -3.356 1.00 72.56 193 PRO A O 1
ATOM 1542 N N . ILE A 1 194 ? 16.334 -17.105 -5.550 1.00 71.44 194 ILE A N 1
ATOM 1543 C CA . ILE A 1 194 ? 14.972 -17.449 -5.960 1.00 71.44 194 ILE A CA 1
ATOM 1544 C C . ILE A 1 194 ? 14.889 -18.956 -6.199 1.00 71.44 194 ILE A C 1
ATOM 1546 O O . ILE A 1 194 ? 15.519 -19.494 -7.115 1.00 71.44 194 ILE A O 1
ATOM 1550 N N . SER A 1 195 ? 14.068 -19.646 -5.409 1.00 68.88 195 SER A N 1
ATOM 1551 C CA . SER A 1 195 ? 13.815 -21.077 -5.578 1.00 68.88 195 SER A CA 1
ATOM 1552 C C . SER A 1 195 ? 12.941 -21.348 -6.808 1.00 68.88 195 SER A C 1
ATOM 1554 O O . SER A 1 195 ? 11.775 -20.957 -6.863 1.00 68.88 195 SER A O 1
ATOM 1556 N N . THR A 1 196 ? 13.465 -22.089 -7.786 1.00 69.62 196 THR A N 1
ATOM 1557 C CA . THR A 1 196 ? 12.707 -22.590 -8.944 1.00 69.62 196 THR A CA 1
ATOM 1558 C C . THR A 1 196 ? 12.940 -24.091 -9.112 1.00 69.62 196 THR A C 1
ATOM 1560 O O . THR A 1 196 ? 14.072 -24.568 -9.077 1.00 69.62 196 THR A O 1
ATOM 1563 N N . ASN A 1 197 ? 11.866 -24.879 -9.247 1.00 71.25 197 ASN A N 1
ATOM 1564 C CA . ASN A 1 197 ?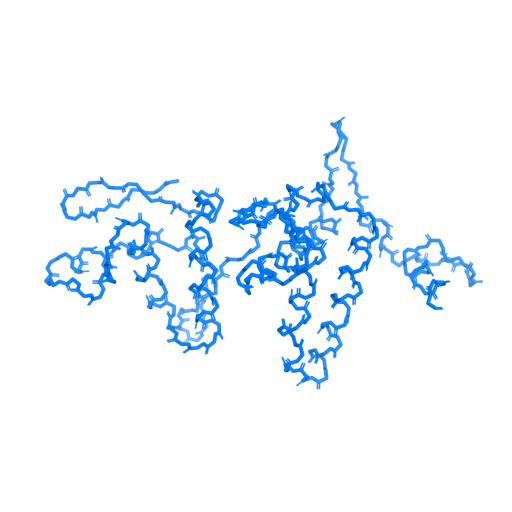 11.936 -26.347 -9.372 1.00 71.25 197 ASN A CA 1
ATOM 1565 C C . ASN A 1 197 ? 12.798 -27.043 -8.289 1.00 71.25 197 ASN A C 1
ATOM 1567 O O . ASN A 1 197 ? 13.493 -28.018 -8.572 1.00 71.25 197 ASN A O 1
ATOM 1571 N N . GLY A 1 198 ? 12.776 -26.529 -7.053 1.00 72.75 198 GLY A N 1
ATOM 1572 C CA . GLY A 1 198 ? 13.553 -27.070 -5.930 1.00 72.75 198 GLY A CA 1
ATOM 1573 C C . GLY A 1 198 ? 15.048 -26.730 -5.947 1.00 72.75 198 GLY A C 1
ATOM 1574 O O . GLY A 1 198 ? 15.805 -27.329 -5.187 1.00 72.75 198 GLY A O 1
ATOM 1575 N N . LYS A 1 199 ? 15.484 -25.802 -6.807 1.00 73.81 199 LYS A N 1
ATOM 1576 C CA . LYS A 1 199 ? 16.844 -25.253 -6.819 1.00 73.81 199 LYS A CA 1
ATOM 1577 C C . LYS A 1 199 ? 16.812 -23.762 -6.534 1.00 73.81 199 LYS A C 1
ATOM 1579 O O . LYS A 1 199 ? 16.063 -23.034 -7.182 1.00 73.81 199 LYS A O 1
ATOM 1584 N N . ASP A 1 200 ? 17.668 -23.327 -5.626 1.00 80.56 200 ASP A N 1
ATOM 1585 C CA . ASP A 1 200 ? 17.865 -21.911 -5.348 1.00 80.56 200 ASP A CA 1
ATOM 1586 C C . ASP A 1 200 ? 18.791 -21.318 -6.409 1.00 80.56 200 ASP A C 1
ATOM 1588 O O . ASP A 1 200 ? 19.897 -21.814 -6.635 1.00 80.56 200 ASP A O 1
ATOM 1592 N N . ILE A 1 201 ? 18.308 -20.290 -7.103 1.00 74.94 201 ILE A N 1
ATOM 1593 C CA . ILE A 1 201 ? 19.073 -19.540 -8.096 1.00 74.94 201 ILE A CA 1
ATOM 1594 C C . ILE A 1 201 ? 19.394 -18.179 -7.497 1.00 74.94 201 ILE A C 1
ATOM 1596 O O . ILE A 1 201 ? 18.500 -17.363 -7.286 1.00 74.94 201 ILE A O 1
ATOM 1600 N N . ASP A 1 202 ? 20.671 -17.930 -7.240 1.00 75.88 202 ASP A N 1
ATOM 1601 C CA . ASP A 1 202 ? 21.146 -16.609 -6.850 1.00 75.88 202 ASP A CA 1
ATOM 1602 C C . ASP A 1 202 ? 21.292 -15.725 -8.095 1.00 75.88 202 ASP A C 1
ATOM 1604 O O . ASP A 1 202 ? 22.129 -15.988 -8.959 1.00 75.88 202 ASP A O 1
ATOM 1608 N N . PHE A 1 203 ? 20.443 -14.703 -8.208 1.00 71.69 203 PHE A N 1
ATOM 1609 C CA . PHE A 1 203 ? 20.473 -13.751 -9.316 1.00 71.69 203 PHE A CA 1
ATOM 1610 C C . PHE A 1 203 ? 21.395 -12.555 -9.058 1.00 71.69 203 PHE A C 1
ATOM 1612 O O . PHE A 1 203 ? 21.689 -11.829 -10.007 1.00 71.69 203 PHE A O 1
ATOM 1619 N N . SER A 1 204 ? 21.907 -12.370 -7.834 1.00 68.75 204 SER A N 1
ATOM 1620 C CA . SER A 1 204 ? 22.813 -11.260 -7.504 1.00 68.75 204 SER A CA 1
ATOM 1621 C C . SER A 1 204 ? 24.073 -11.264 -8.381 1.00 68.75 204 SER A C 1
ATOM 1623 O O . SER A 1 204 ? 24.542 -10.204 -8.799 1.00 68.75 204 SER A O 1
ATOM 1625 N N . ILE A 1 205 ? 24.530 -12.455 -8.789 1.00 65.69 205 ILE A N 1
ATOM 1626 C CA . ILE A 1 205 ? 25.669 -12.678 -9.694 1.00 65.69 205 ILE A CA 1
ATOM 1627 C C . ILE A 1 205 ? 25.533 -11.972 -11.049 1.00 65.69 205 ILE A C 1
ATOM 1629 O O . ILE A 1 205 ? 26.536 -11.623 -11.663 1.00 65.69 205 ILE A O 1
ATOM 1633 N N . LEU A 1 206 ? 24.305 -11.752 -11.537 1.00 63.00 206 LEU A N 1
ATOM 1634 C CA . LEU A 1 206 ? 24.067 -11.067 -12.813 1.00 63.00 206 LEU A CA 1
ATOM 1635 C C . LEU A 1 206 ? 24.343 -9.562 -12.724 1.00 63.00 206 LEU A C 1
ATOM 1637 O O . LEU A 1 206 ? 24.401 -8.877 -13.749 1.00 63.00 206 LEU A O 1
ATOM 1641 N N . PHE A 1 207 ? 24.496 -9.057 -11.503 1.00 62.31 207 PHE A N 1
ATOM 1642 C CA . PHE A 1 207 ? 24.594 -7.642 -11.195 1.00 62.31 207 PHE A CA 1
ATOM 1643 C C . PHE A 1 207 ? 25.837 -7.278 -10.382 1.00 62.31 207 PHE A C 1
ATOM 1645 O O . PHE A 1 207 ? 26.086 -6.092 -10.151 1.00 62.31 207 PHE A O 1
ATOM 1652 N N . GLU A 1 208 ? 26.644 -8.261 -9.977 1.00 58.38 208 GLU A N 1
ATOM 1653 C CA . GLU A 1 208 ? 27.994 -7.992 -9.506 1.00 58.38 208 GLU A CA 1
ATOM 1654 C C . GLU A 1 208 ? 28.761 -7.276 -10.623 1.00 58.38 208 GLU A C 1
ATOM 1656 O O . GLU A 1 208 ? 28.868 -7.765 -11.751 1.00 58.38 208 GLU A O 1
ATOM 1661 N N . LYS A 1 209 ? 29.313 -6.092 -10.323 1.00 50.03 209 LYS A N 1
ATOM 1662 C CA . LYS A 1 209 ? 30.311 -5.478 -11.203 1.00 50.03 209 LYS A CA 1
ATOM 1663 C C . LYS A 1 209 ? 31.429 -6.495 -11.349 1.00 50.03 209 LYS A C 1
ATOM 1665 O O . LYS A 1 209 ? 32.124 -6.753 -10.370 1.00 50.03 209 LYS A O 1
ATOM 1670 N N . SER A 1 210 ? 31.592 -7.049 -12.546 1.00 46.66 210 SER A N 1
ATOM 1671 C CA . SER A 1 210 ? 32.628 -8.023 -12.866 1.00 46.66 210 SER A CA 1
ATOM 1672 C C . SER A 1 210 ? 33.982 -7.460 -12.429 1.00 46.66 210 SER A C 1
ATOM 1674 O O . SER A 1 210 ? 34.576 -6.600 -13.083 1.00 46.66 210 SER A O 1
ATOM 1676 N N . GLY A 1 211 ? 34.451 -7.887 -11.258 1.00 43.12 211 GLY A N 1
ATOM 1677 C CA . GLY A 1 211 ? 35.741 -7.495 -10.729 1.00 43.12 211 GLY A CA 1
ATOM 1678 C C . GLY A 1 211 ? 36.809 -8.083 -11.638 1.00 43.12 211 GLY A C 1
ATOM 1679 O O . GLY A 1 211 ? 37.050 -9.283 -11.596 1.00 43.12 211 GLY A O 1
ATOM 1680 N N . ARG A 1 212 ? 37.445 -7.224 -12.445 1.00 43.81 212 ARG A N 1
ATOM 1681 C CA . ARG A 1 212 ? 38.491 -7.553 -13.434 1.00 43.81 212 ARG A CA 1
ATOM 1682 C C . ARG A 1 212 ? 38.012 -8.374 -14.644 1.00 43.81 212 ARG A C 1
ATOM 1684 O O . ARG A 1 212 ? 38.558 -9.433 -14.931 1.00 43.81 212 ARG A O 1
ATOM 1691 N N . GLY A 1 213 ? 37.069 -7.835 -15.413 1.00 41.88 213 GLY A N 1
ATOM 1692 C CA . GLY A 1 213 ? 36.934 -8.163 -16.840 1.00 41.88 213 GLY A CA 1
ATOM 1693 C C . GLY A 1 213 ? 37.771 -7.190 -17.675 1.00 41.88 213 GLY A C 1
ATOM 1694 O O . GLY A 1 213 ? 37.759 -5.990 -17.403 1.00 41.88 213 GLY A O 1
ATOM 1695 N N . ASN A 1 214 ? 38.545 -7.691 -18.641 1.00 40.81 214 ASN A N 1
ATOM 1696 C CA . ASN A 1 214 ? 39.306 -6.867 -19.587 1.00 40.81 214 ASN A CA 1
ATOM 1697 C C . ASN A 1 214 ? 38.418 -5.774 -20.205 1.00 40.81 214 ASN A C 1
ATOM 1699 O O . ASN A 1 214 ? 37.237 -6.009 -20.452 1.00 40.81 214 ASN A O 1
ATOM 1703 N N . ALA A 1 215 ? 38.996 -4.602 -20.488 1.00 41.47 215 ALA A N 1
ATOM 1704 C CA . ALA A 1 215 ? 38.329 -3.529 -21.223 1.00 41.47 215 ALA A CA 1
ATOM 1705 C C . ALA A 1 215 ? 37.761 -4.080 -22.547 1.00 41.47 215 ALA A C 1
ATOM 1707 O O . ALA A 1 215 ? 38.516 -4.318 -23.489 1.00 41.47 215 ALA A O 1
ATOM 1708 N N . GLY A 1 216 ? 36.456 -4.361 -22.576 1.00 44.09 216 GLY A N 1
ATOM 1709 C CA . GLY A 1 216 ? 35.773 -5.025 -23.690 1.00 44.09 216 GLY A CA 1
ATOM 1710 C C . GLY A 1 216 ? 34.757 -6.104 -23.296 1.00 44.09 216 GLY A C 1
ATOM 1711 O O . GLY A 1 216 ? 34.036 -6.575 -24.170 1.00 44.09 216 GLY A 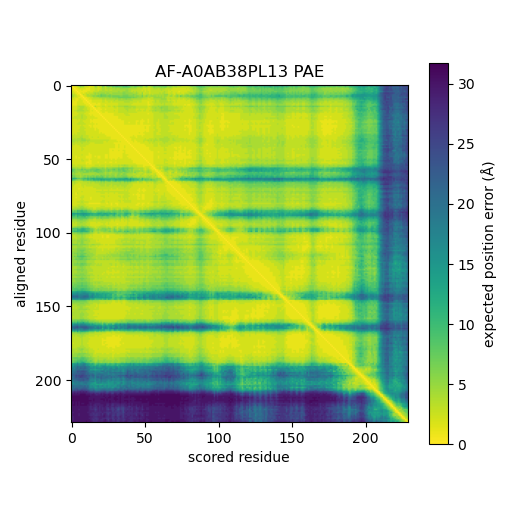O 1
ATOM 1712 N N . ASP A 1 217 ? 34.670 -6.505 -22.025 1.00 43.44 217 ASP A N 1
ATOM 1713 C CA . ASP A 1 217 ? 33.676 -7.492 -21.585 1.00 43.44 217 ASP A CA 1
ATOM 1714 C C . ASP A 1 217 ? 32.327 -6.829 -21.224 1.00 43.44 217 ASP A C 1
ATOM 1716 O O . ASP A 1 217 ? 32.049 -6.523 -20.065 1.00 43.44 217 ASP A O 1
ATOM 1720 N N . ASN A 1 218 ? 31.483 -6.584 -22.235 1.00 43.88 218 ASN A N 1
ATOM 1721 C CA . ASN A 1 218 ? 30.118 -6.043 -22.089 1.00 43.88 218 ASN A CA 1
ATOM 1722 C C . ASN A 1 218 ? 29.076 -7.127 -21.725 1.00 43.88 218 ASN A C 1
ATOM 1724 O O . ASN A 1 218 ? 27.890 -6.975 -22.003 1.00 43.88 218 ASN A O 1
ATOM 1728 N N . THR A 1 219 ? 29.488 -8.247 -21.125 1.00 46.66 219 THR A N 1
ATOM 1729 C CA . THR A 1 219 ? 28.586 -9.382 -20.843 1.00 46.66 219 THR A CA 1
ATOM 1730 C C . THR A 1 219 ? 27.773 -9.240 -19.552 1.00 46.66 219 THR A C 1
ATOM 1732 O O . THR A 1 219 ? 26.822 -9.993 -19.342 1.00 46.66 219 THR A O 1
ATOM 1735 N N . GLY A 1 220 ? 28.092 -8.262 -18.699 1.00 40.91 220 GLY A N 1
ATOM 1736 C CA . GLY A 1 220 ? 27.261 -7.887 -17.552 1.00 40.91 220 GLY A CA 1
ATOM 1737 C C . GLY A 1 220 ? 26.073 -7.015 -17.967 1.00 40.91 220 GLY A C 1
ATOM 1738 O O . GLY A 1 220 ? 26.160 -6.252 -18.925 1.00 40.91 220 GLY A O 1
ATOM 1739 N N . TRP A 1 221 ? 24.971 -7.053 -17.215 1.00 47.28 221 TRP A N 1
ATOM 1740 C CA . TRP A 1 221 ? 23.772 -6.243 -17.488 1.00 47.28 221 TRP A CA 1
ATOM 1741 C C . TRP A 1 221 ? 24.037 -4.734 -17.597 1.00 47.28 221 TRP A C 1
ATOM 1743 O O . TRP A 1 221 ? 23.341 -4.047 -18.337 1.00 47.28 221 TRP A O 1
ATOM 1753 N N . VAL A 1 222 ? 25.070 -4.236 -16.907 1.00 43.56 222 VAL A N 1
ATOM 1754 C CA . VAL A 1 222 ? 25.558 -2.849 -17.012 1.00 43.56 222 VAL A CA 1
ATOM 1755 C C . VAL A 1 222 ? 26.209 -2.562 -18.375 1.00 43.56 222 VAL A C 1
ATOM 1757 O O . VAL A 1 222 ? 26.189 -1.425 -18.817 1.00 43.56 222 VAL A O 1
ATOM 1760 N N . GLY A 1 223 ? 26.769 -3.560 -19.061 1.00 37.16 223 GLY A N 1
ATOM 1761 C CA . GLY A 1 223 ? 27.271 -3.427 -20.435 1.00 37.16 223 GLY A CA 1
ATOM 1762 C C . GLY A 1 223 ? 26.154 -3.509 -21.478 1.00 37.16 223 GLY A C 1
ATOM 1763 O O . GLY A 1 223 ? 26.121 -2.713 -22.410 1.00 37.16 223 GLY A O 1
ATOM 1764 N N . ILE A 1 224 ? 25.185 -4.410 -21.282 1.00 45.16 224 ILE A N 1
ATOM 1765 C CA . ILE A 1 224 ? 24.083 -4.630 -22.236 1.00 45.16 224 ILE A CA 1
ATOM 1766 C C . ILE A 1 224 ? 23.107 -3.443 -22.274 1.00 45.16 224 ILE A C 1
ATOM 1768 O O . ILE A 1 224 ? 22.605 -3.099 -23.341 1.00 45.16 224 ILE A O 1
ATOM 1772 N N . SER A 1 225 ? 22.843 -2.785 -21.141 1.00 41.75 225 SER A N 1
ATOM 1773 C CA . SER A 1 225 ? 21.947 -1.620 -21.093 1.00 41.75 225 SER A CA 1
ATOM 1774 C C . SER A 1 225 ? 22.529 -0.359 -21.741 1.00 41.75 225 SER A C 1
ATOM 1776 O O . SER A 1 225 ? 21.761 0.522 -22.118 1.00 41.75 225 SER A O 1
ATOM 1778 N N . TYR A 1 226 ? 23.852 -0.280 -21.914 1.00 39.47 226 TYR A N 1
ATOM 1779 C CA . TYR A 1 226 ? 24.511 0.836 -22.597 1.00 39.47 226 TYR A CA 1
ATOM 1780 C C . TYR A 1 226 ? 24.654 0.634 -24.115 1.00 39.47 226 TYR A C 1
ATOM 1782 O O . TYR A 1 226 ? 24.741 1.625 -24.831 1.00 39.47 226 TYR A O 1
ATOM 1790 N N . ASP A 1 227 ? 24.624 -0.605 -24.618 1.00 32.97 227 ASP A N 1
ATOM 1791 C CA . ASP A 1 227 ? 24.772 -0.903 -26.056 1.00 32.97 227 ASP A CA 1
ATOM 1792 C C . ASP A 1 227 ? 23.442 -0.873 -26.847 1.00 32.97 227 ASP A C 1
ATOM 1794 O O . ASP A 1 227 ? 23.444 -1.037 -28.068 1.00 32.97 227 ASP A O 1
ATOM 1798 N N . VAL A 1 228 ? 22.296 -0.668 -26.181 1.00 36.66 228 VAL A N 1
ATOM 1799 C CA . VAL A 1 228 ? 20.954 -0.608 -26.811 1.00 36.66 228 VAL A CA 1
ATOM 180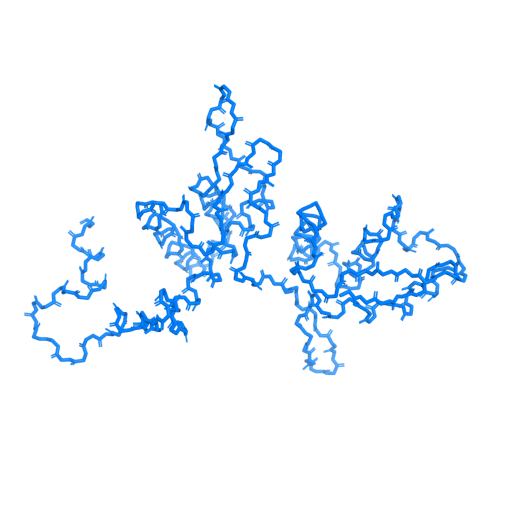0 C C . VAL A 1 228 ? 20.336 0.807 -26.752 1.00 36.66 228 VAL A C 1
ATOM 1802 O O . VAL A 1 228 ? 19.155 0.979 -27.048 1.00 36.66 228 VAL A O 1
ATOM 1805 N N . ALA A 1 229 ? 21.127 1.830 -26.402 1.00 32.75 229 ALA A N 1
ATOM 1806 C CA . ALA A 1 229 ? 20.738 3.246 -26.450 1.00 32.75 229 ALA A CA 1
ATOM 1807 C C . ALA A 1 229 ? 21.248 3.950 -27.719 1.00 32.75 229 ALA A C 1
ATOM 1809 O O . ALA A 1 229 ? 22.412 3.707 -28.108 1.00 32.75 229 ALA A O 1
#

Organism: Bacteroides fragilis (NCBI:txid817)